Protein AF-A0A2C9KHQ1-F1 (afdb_monomer_lite)

Foldseek 3Di:
DDDDLADEEAEAEAEPPDDLDQAFQNVPRYAYNAAYEHQDCLCLQPRRDDPRDDSVRYDYDDDLADDQFFNGNDPVLLVLLLVLLVLLLVLLVVVLCCCVPPNVVLCQALLSVLLNQLSVLSNLVSVLSVLRSVVRVVRGGPCSNCVSVCCPDPSNLVSLLSNQLSLQLNVLSVVSNVVQVVCCVVPVVPPDHQDPVRSVVSSVVSNVVSNVLSCVVVPPPDPPDPPPPPSVCPSDPVCVVVVVVVVVVDDDDPNVVVCCSSPVRSVVSSCSSVVSPVVVVVVVVVVVVVD

InterPro domains:
  IPR000276 G protein-coupled receptor, rhodopsin-like [PF00001] (92-226)
  IPR000276 G protein-coupled receptor, rhodopsin-like [PR00237] (76-100)
  IPR000276 G protein-coupled receptor, rhodopsin-like [PR00237] (111-132)
  IPR000276 G protein-coupled receptor, rhodopsin-like [PR00237] (163-185)
  IPR000276 G protein-coupled receptor, rhodopsin-like [PR00237] (221-245)
  IPR000276 G protein-coupled receptor, rhodopsin-like [PR00237] (258-284)
  IPR000276 G protein-coupled receptor, rhodopsin-like [PS00237] (169-185)
  IPR017452 GPCR, rhodopsin-like, 7TM [PS50262] (91-291)

Structure (mmCIF, N/CA/C/O backbone):
data_AF-A0A2C9KHQ1-F1
#
_entry.id   AF-A0A2C9KHQ1-F1
#
loop_
_atom_site.group_PDB
_atom_site.id
_atom_site.type_symbol
_atom_site.label_atom_id
_atom_site.label_alt_id
_atom_site.label_comp_id
_atom_site.label_asym_id
_atom_site.label_entity_id
_atom_site.label_seq_id
_atom_site.pdbx_PDB_ins_code
_atom_site.Cartn_x
_atom_site.Cartn_y
_atom_site.Cartn_z
_atom_site.occupancy
_atom_site.B_iso_or_equiv
_atom_site.auth_seq_id
_atom_site.auth_comp_id
_atom_site.auth_asym_id
_atom_site.auth_atom_id
_atom_site.pdbx_PDB_model_num
ATOM 1 N N . MET A 1 1 ? 19.144 14.118 -51.761 1.00 38.09 1 MET A N 1
ATOM 2 C CA . MET A 1 1 ? 19.890 13.113 -50.976 1.00 38.09 1 MET A CA 1
ATOM 3 C C . MET A 1 1 ? 18.904 12.484 -50.016 1.00 38.09 1 MET A C 1
ATOM 5 O O . MET A 1 1 ? 18.349 13.204 -49.198 1.00 38.09 1 MET A O 1
ATOM 9 N N . GLY A 1 2 ? 18.577 11.207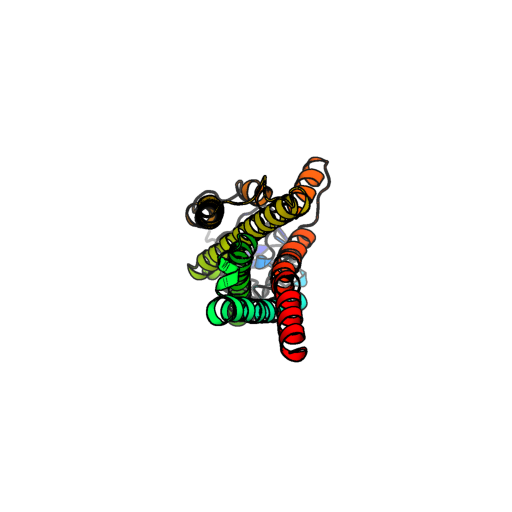 -50.219 1.00 48.19 2 GLY A N 1
ATOM 10 C CA . GLY A 1 2 ? 17.655 10.486 -49.341 1.00 48.19 2 GLY A CA 1
ATOM 11 C C . GLY A 1 2 ? 18.305 10.250 -47.982 1.00 48.19 2 GLY A C 1
ATOM 12 O O . GLY A 1 2 ? 19.502 9.977 -47.914 1.00 48.19 2 GLY A O 1
ATOM 13 N N . ILE A 1 3 ? 17.527 10.404 -46.917 1.00 49.09 3 ILE A N 1
ATOM 14 C CA . ILE A 1 3 ? 17.935 10.065 -45.554 1.00 49.09 3 ILE A CA 1
ATOM 15 C C . ILE A 1 3 ? 18.264 8.558 -45.547 1.00 49.09 3 ILE A C 1
ATOM 17 O O . ILE A 1 3 ? 17.409 7.777 -45.968 1.00 49.09 3 ILE A O 1
ATOM 21 N N . PRO A 1 4 ? 19.482 8.133 -45.164 1.00 61.75 4 PRO A N 1
ATOM 22 C CA . PRO A 1 4 ? 19.842 6.721 -45.175 1.00 61.75 4 PRO A CA 1
ATOM 23 C C . PRO A 1 4 ? 18.988 5.935 -44.173 1.00 61.75 4 PRO A C 1
ATOM 25 O O . PRO A 1 4 ? 18.674 6.417 -43.090 1.00 61.75 4 PRO A O 1
ATOM 28 N N . GLU A 1 5 ? 18.626 4.706 -44.537 1.00 71.75 5 GLU A N 1
ATOM 29 C CA . GLU A 1 5 ? 17.781 3.810 -43.730 1.00 71.75 5 GLU A CA 1
ATOM 30 C C . GLU A 1 5 ? 18.507 3.280 -42.471 1.00 71.75 5 GLU A C 1
ATOM 32 O O . GLU A 1 5 ? 17.879 2.749 -41.556 1.00 71.75 5 GLU A O 1
ATOM 37 N N . TYR A 1 6 ? 19.833 3.471 -42.404 1.00 81.94 6 TYR A N 1
ATOM 38 C CA . TYR A 1 6 ? 20.695 3.039 -41.308 1.00 81.94 6 TYR A CA 1
ATOM 39 C C . TYR A 1 6 ? 21.696 4.130 -40.911 1.00 81.94 6 TYR A C 1
ATOM 41 O O . TYR A 1 6 ? 22.370 4.711 -41.764 1.00 81.94 6 TYR A O 1
ATOM 49 N N . PHE A 1 7 ? 21.838 4.360 -39.607 1.00 87.56 7 PHE A N 1
ATOM 50 C CA . PHE A 1 7 ? 22.739 5.346 -39.016 1.00 87.56 7 PHE A CA 1
ATOM 51 C C . PHE A 1 7 ? 23.725 4.672 -38.072 1.00 87.56 7 PHE A C 1
ATOM 53 O O . PHE A 1 7 ? 23.347 3.864 -37.228 1.00 87.56 7 PHE A O 1
ATOM 60 N N . THR A 1 8 ? 25.003 5.023 -38.192 1.00 89.50 8 THR A N 1
ATOM 61 C CA . THR A 1 8 ? 26.042 4.567 -37.264 1.00 89.50 8 THR A CA 1
ATOM 62 C C . THR A 1 8 ? 26.558 5.754 -36.469 1.00 89.50 8 THR A C 1
ATOM 64 O O . THR A 1 8 ? 27.064 6.710 -37.051 1.00 89.50 8 THR A O 1
ATOM 67 N N . LEU A 1 9 ? 26.438 5.677 -35.148 1.00 90.38 9 LEU A N 1
ATOM 68 C CA . LEU A 1 9 ? 26.931 6.666 -34.198 1.00 90.38 9 LEU A CA 1
ATOM 69 C C . LEU A 1 9 ? 28.060 6.067 -33.357 1.00 90.38 9 LEU A C 1
ATOM 71 O O . LEU A 1 9 ? 28.107 4.861 -33.100 1.00 90.38 9 LEU A O 1
ATOM 75 N N . GLU A 1 10 ? 28.978 6.922 -32.917 1.00 92.00 10 GLU A N 1
ATOM 76 C CA . GLU A 1 10 ? 29.992 6.535 -31.937 1.00 92.00 10 GLU A CA 1
ATOM 77 C C . GLU A 1 10 ? 29.377 6.463 -30.539 1.00 92.00 10 GLU A C 1
ATOM 79 O O . GLU A 1 10 ? 29.390 5.399 -29.922 1.00 92.00 10 GLU A O 1
ATOM 84 N N . THR A 1 11 ? 28.728 7.547 -30.113 1.00 91.94 11 THR A N 1
ATOM 85 C CA . THR A 1 11 ? 28.050 7.659 -28.820 1.00 91.94 11 THR A CA 1
ATOM 86 C C . THR A 1 11 ? 26.693 8.339 -28.991 1.00 91.94 11 THR A C 1
ATOM 88 O O . THR A 1 11 ? 26.542 9.213 -29.847 1.00 91.94 11 THR A O 1
ATOM 91 N N . LEU A 1 12 ? 25.706 7.955 -28.179 1.00 91.69 12 LEU A N 1
ATOM 92 C CA . LEU A 1 12 ? 24.389 8.591 -28.123 1.00 91.69 12 LEU A CA 1
ATOM 93 C C . LEU A 1 12 ? 24.034 8.957 -26.676 1.00 91.69 12 LEU A C 1
ATOM 95 O O . LEU A 1 12 ? 24.030 8.102 -25.795 1.00 91.69 12 LEU A O 1
ATOM 99 N N . TYR A 1 13 ? 23.684 10.222 -26.449 1.00 91.94 13 TYR A N 1
ATOM 100 C CA . TYR A 1 13 ? 23.219 10.722 -25.157 1.00 91.94 13 TYR A CA 1
ATOM 101 C C . TYR A 1 13 ? 21.732 11.082 -25.254 1.00 91.94 13 TYR A C 1
ATOM 103 O O . TYR A 1 13 ? 21.346 11.942 -26.042 1.00 91.94 13 TYR A O 1
ATOM 111 N N . LEU A 1 14 ? 20.903 10.416 -24.454 1.00 89.25 14 LEU A N 1
ATOM 112 C CA . LEU A 1 14 ? 19.458 10.640 -24.297 1.00 89.25 14 LEU A CA 1
ATOM 113 C C . LEU A 1 14 ? 19.140 11.087 -22.865 1.00 89.25 14 LEU A C 1
ATOM 115 O O . LEU A 1 14 ? 18.112 10.735 -22.283 1.00 89.25 14 LEU A O 1
ATOM 119 N N . GLU A 1 15 ? 20.071 11.816 -22.261 1.00 87.38 15 GLU A N 1
ATOM 120 C CA . GLU A 1 15 ? 19.897 12.396 -20.939 1.00 87.38 15 GLU A CA 1
ATOM 121 C C . GLU A 1 15 ? 19.009 13.642 -21.037 1.00 87.38 15 GLU A C 1
ATOM 123 O O . GLU A 1 15 ? 19.118 14.416 -21.986 1.00 87.38 15 GLU A O 1
ATOM 128 N N . ASN A 1 16 ? 18.119 13.840 -20.062 1.00 80.94 16 ASN A N 1
ATOM 129 C CA . ASN A 1 16 ? 17.173 14.967 -20.014 1.00 80.94 16 ASN A CA 1
ATOM 130 C C . ASN A 1 16 ? 16.166 15.019 -21.180 1.00 80.94 16 ASN A C 1
ATOM 132 O O . ASN A 1 16 ? 15.607 16.075 -21.473 1.00 80.94 16 ASN A O 1
ATOM 136 N N . VAL A 1 17 ? 15.908 13.879 -21.826 1.00 80.81 17 VAL A N 1
ATOM 137 C CA . VAL A 1 17 ? 14.854 13.738 -22.836 1.00 80.81 17 VAL A CA 1
ATOM 138 C C . VAL A 1 17 ? 13.706 12.923 -22.251 1.00 80.81 17 VAL A C 1
ATOM 140 O O . VAL A 1 17 ? 13.863 11.744 -21.926 1.00 80.81 17 VAL A O 1
ATOM 143 N N . GLU A 1 18 ? 12.531 13.538 -22.136 1.00 69.06 18 GLU A N 1
ATOM 144 C CA . GLU A 1 18 ? 11.317 12.823 -21.750 1.00 69.06 18 GLU A CA 1
ATOM 145 C C . GLU A 1 18 ? 10.755 12.056 -22.946 1.00 69.06 18 GLU A C 1
ATOM 147 O O . GLU A 1 18 ? 10.241 12.629 -23.906 1.00 69.06 18 GLU A O 1
ATOM 152 N N . MET A 1 19 ? 10.848 10.729 -22.883 1.00 71.44 19 MET A N 1
ATOM 153 C CA . MET A 1 19 ? 10.253 9.844 -23.878 1.00 71.44 19 MET A CA 1
ATOM 154 C C . MET A 1 19 ? 9.029 9.146 -23.303 1.00 71.44 19 MET A C 1
ATOM 156 O O . MET A 1 19 ? 9.127 8.357 -22.363 1.00 71.44 19 MET A O 1
ATOM 160 N N . THR A 1 20 ? 7.874 9.434 -23.896 1.00 65.75 20 THR A N 1
ATOM 161 C CA . THR A 1 20 ? 6.566 8.942 -23.445 1.00 65.75 20 THR A CA 1
ATOM 162 C C . THR A 1 20 ? 6.135 7.651 -24.135 1.00 65.75 20 THR A C 1
ATOM 164 O O . THR A 1 20 ? 5.275 6.944 -23.619 1.00 65.75 20 THR A O 1
ATOM 167 N N . ASN A 1 21 ? 6.728 7.312 -25.285 1.00 70.06 21 ASN A N 1
ATOM 168 C CA . ASN A 1 21 ? 6.309 6.172 -26.099 1.00 70.06 21 ASN A CA 1
ATOM 169 C C . ASN A 1 21 ? 7.515 5.322 -26.520 1.00 70.06 21 ASN A C 1
ATOM 171 O O . ASN A 1 21 ? 8.075 5.494 -27.602 1.00 70.06 21 ASN A O 1
ATOM 175 N N . ILE A 1 22 ? 7.930 4.426 -25.625 1.00 79.31 22 ILE A N 1
ATOM 176 C CA . ILE A 1 22 ? 9.003 3.460 -25.869 1.00 79.31 22 ILE A CA 1
ATOM 177 C C . ILE A 1 22 ? 8.347 2.179 -26.388 1.00 79.31 22 ILE A C 1
ATOM 179 O O . ILE A 1 22 ? 7.496 1.601 -25.719 1.00 79.31 22 ILE A O 1
ATOM 183 N N . LYS A 1 23 ? 8.718 1.758 -27.597 1.00 79.38 23 LYS A N 1
ATOM 184 C CA . LYS A 1 23 ? 8.182 0.561 -28.261 1.00 79.38 23 LYS A CA 1
ATOM 185 C C . LYS A 1 23 ? 9.302 -0.427 -28.560 1.00 79.38 23 LYS A C 1
ATOM 187 O O . LYS A 1 23 ? 10.476 -0.065 -28.535 1.00 79.38 23 LYS A O 1
ATOM 192 N N . GLU A 1 24 ? 8.936 -1.659 -28.895 1.00 78.88 24 GLU A N 1
ATOM 193 C CA . GLU A 1 24 ? 9.886 -2.622 -29.453 1.00 78.88 24 GLU A CA 1
ATOM 194 C C . GLU A 1 24 ? 10.615 -2.033 -30.665 1.00 78.88 24 GLU A C 1
ATOM 196 O O . GLU A 1 24 ? 10.033 -1.288 -31.460 1.00 78.88 24 GLU A O 1
ATOM 201 N N . ASN A 1 25 ? 11.889 -2.394 -30.825 1.00 73.44 25 ASN A N 1
ATOM 202 C CA . ASN A 1 25 ? 12.738 -1.901 -31.908 1.00 73.44 25 ASN A CA 1
ATOM 203 C C . ASN A 1 25 ? 12.834 -0.367 -31.960 1.00 73.44 25 ASN A C 1
ATOM 205 O O . ASN A 1 25 ? 12.982 0.204 -33.041 1.00 73.44 25 ASN A O 1
ATOM 209 N N . PHE A 1 26 ? 12.777 0.303 -30.804 1.00 84.50 26 PHE A N 1
ATOM 210 C CA . PHE A 1 26 ? 12.893 1.760 -30.713 1.00 84.50 26 PHE A CA 1
ATOM 211 C C . PHE A 1 26 ? 14.128 2.294 -31.460 1.00 84.50 26 PHE A C 1
ATOM 213 O O . PHE A 1 26 ? 14.059 3.304 -32.152 1.00 84.50 26 PHE A O 1
ATOM 220 N N . PHE A 1 27 ? 15.241 1.559 -31.393 1.00 88.38 27 PHE A N 1
ATOM 221 C CA . PHE A 1 27 ? 16.501 1.895 -32.058 1.00 88.38 27 PHE A CA 1
ATOM 222 C C . PHE A 1 27 ? 16.662 1.264 -33.452 1.00 88.38 27 PHE A C 1
ATOM 224 O O . PHE A 1 27 ? 17.785 1.036 -33.902 1.00 88.38 27 PHE A O 1
ATOM 231 N N . ARG A 1 28 ? 15.581 0.907 -34.158 1.00 86.75 28 ARG A N 1
ATOM 232 C CA . ARG A 1 28 ? 15.685 0.280 -35.488 1.00 86.75 28 ARG A CA 1
ATOM 233 C C . ARG A 1 28 ? 16.517 1.143 -36.444 1.00 86.75 28 ARG A C 1
ATOM 235 O O . ARG A 1 28 ? 16.318 2.346 -36.541 1.00 86.75 28 ARG A O 1
ATOM 242 N N . GLY A 1 29 ? 17.442 0.504 -37.159 1.00 85.38 29 GLY A N 1
ATOM 243 C CA . GLY A 1 29 ? 18.327 1.183 -38.109 1.00 85.38 29 GLY A CA 1
ATOM 244 C C . GLY A 1 29 ? 19.518 1.900 -37.464 1.00 85.38 29 GLY A C 1
ATOM 245 O O . GLY A 1 29 ? 20.371 2.406 -38.183 1.00 85.38 29 GLY A O 1
ATOM 246 N N . LEU A 1 30 ? 19.627 1.919 -36.133 1.00 89.12 30 LEU A N 1
ATOM 247 C CA . LEU A 1 30 ? 20.726 2.572 -35.430 1.00 89.12 30 LEU A CA 1
ATOM 248 C C . LEU A 1 30 ? 21.804 1.570 -34.992 1.00 89.12 30 LEU A C 1
ATOM 250 O O . LEU A 1 30 ? 21.498 0.517 -34.436 1.00 89.12 30 LEU A O 1
ATOM 254 N N . THR A 1 31 ? 23.069 1.928 -35.179 1.00 89.44 31 THR A N 1
ATOM 255 C CA . THR A 1 31 ? 24.232 1.203 -34.652 1.00 89.44 31 THR A CA 1
ATOM 256 C C . THR A 1 31 ? 25.030 2.142 -33.757 1.00 89.44 31 THR A C 1
ATOM 258 O O . THR A 1 31 ? 25.396 3.230 -34.197 1.00 89.44 31 THR A O 1
ATOM 261 N N . ILE A 1 32 ? 25.324 1.729 -32.522 1.00 90.25 32 ILE A N 1
ATOM 262 C CA . ILE A 1 32 ? 26.096 2.525 -31.556 1.00 90.25 32 ILE A CA 1
ATOM 263 C C . ILE A 1 32 ? 27.385 1.774 -31.225 1.00 90.25 32 ILE A C 1
ATOM 265 O O . ILE A 1 32 ? 27.349 0.648 -30.729 1.00 90.25 32 ILE A O 1
ATOM 269 N N . LYS A 1 33 ? 28.537 2.379 -31.531 1.00 87.50 33 LYS A N 1
ATOM 270 C CA . LYS A 1 33 ? 29.838 1.705 -31.397 1.00 87.50 33 LYS A CA 1
ATOM 271 C C . LYS A 1 33 ? 30.385 1.707 -29.972 1.00 87.50 33 LYS A C 1
ATOM 273 O O . LYS A 1 33 ? 30.919 0.679 -29.556 1.00 87.50 33 LYS A O 1
ATOM 278 N N . SER A 1 34 ? 30.279 2.829 -29.266 1.00 90.38 34 SER A N 1
ATOM 279 C CA . SER A 1 34 ? 30.942 3.062 -27.981 1.00 90.38 34 SER A CA 1
ATOM 280 C C . SER A 1 34 ? 29.955 3.012 -26.821 1.00 90.38 34 SER A C 1
ATOM 282 O O . SER A 1 34 ? 29.977 2.057 -26.051 1.00 90.38 34 SER A O 1
ATOM 284 N N . GLU A 1 35 ? 29.056 3.993 -26.720 1.00 93.06 35 GLU A N 1
ATOM 285 C CA . GLU A 1 35 ? 28.256 4.191 -25.510 1.00 93.06 35 GLU A CA 1
ATOM 286 C C . GLU A 1 35 ? 26.867 4.779 -25.813 1.00 93.06 35 GLU A C 1
ATOM 288 O O . GLU A 1 35 ? 26.699 5.633 -26.686 1.00 93.06 35 GLU A O 1
ATOM 293 N N . LEU A 1 36 ? 25.858 4.324 -25.071 1.00 92.25 36 LEU A N 1
ATOM 294 C CA . LEU A 1 36 ? 24.513 4.887 -25.014 1.00 92.25 36 LEU A CA 1
ATOM 295 C C . LEU A 1 36 ? 24.231 5.301 -23.568 1.00 92.25 36 LEU A C 1
ATOM 297 O O . LEU A 1 36 ? 24.237 4.450 -22.684 1.00 92.25 36 LEU A O 1
ATOM 301 N N . ARG A 1 37 ? 23.956 6.581 -23.316 1.00 93.19 37 ARG A N 1
ATOM 302 C CA . ARG A 1 37 ? 23.503 7.058 -22.000 1.00 93.19 37 ARG A CA 1
ATOM 303 C C . ARG A 1 37 ? 22.057 7.496 -22.042 1.00 93.19 37 ARG A C 1
ATOM 305 O O . ARG A 1 37 ? 21.656 8.198 -22.967 1.00 93.19 37 ARG A O 1
ATOM 312 N N . ALA A 1 38 ? 21.283 7.116 -21.036 1.00 91.31 38 ALA A N 1
ATOM 313 C CA . ALA A 1 38 ? 19.870 7.448 -20.945 1.00 91.31 38 ALA A CA 1
ATOM 314 C C . ALA A 1 38 ? 19.457 7.768 -19.506 1.00 91.31 38 ALA A C 1
ATOM 316 O O . ALA A 1 38 ? 19.841 7.075 -18.568 1.00 91.31 38 ALA A O 1
ATOM 317 N N . SER A 1 39 ? 18.585 8.766 -19.329 1.00 87.81 39 SER A N 1
ATOM 318 C CA . SER A 1 39 ? 17.980 9.044 -18.014 1.00 87.81 39 SER A CA 1
ATOM 319 C C . SER A 1 39 ? 16.916 8.014 -17.615 1.00 87.81 39 SER A C 1
ATOM 321 O O . SER A 1 39 ? 16.613 7.867 -16.435 1.00 87.81 39 SER A O 1
ATOM 323 N N . ASN A 1 40 ? 16.331 7.309 -18.587 1.00 86.75 40 ASN A N 1
ATOM 324 C CA . ASN A 1 40 ? 15.281 6.319 -18.366 1.00 86.75 40 ASN A CA 1
ATOM 325 C C . ASN A 1 40 ? 15.827 4.901 -18.580 1.00 86.75 40 ASN A C 1
ATOM 327 O O . ASN A 1 40 ? 16.143 4.521 -19.708 1.00 86.75 40 ASN A O 1
ATOM 331 N N . TYR A 1 41 ? 15.871 4.107 -17.506 1.00 88.75 41 TYR A N 1
ATOM 332 C CA . TYR A 1 41 ? 16.386 2.730 -17.505 1.00 88.75 41 TYR A CA 1
ATOM 333 C C . TYR A 1 41 ? 15.750 1.817 -18.555 1.00 88.75 41 TYR A C 1
ATOM 335 O O . TYR A 1 41 ? 16.400 0.901 -19.054 1.00 88.75 41 TYR A O 1
ATOM 343 N N . LYS A 1 42 ? 14.491 2.082 -18.925 1.00 89.31 42 LYS A N 1
ATOM 344 C CA . LYS A 1 42 ? 13.740 1.278 -19.895 1.00 89.31 42 LYS A CA 1
ATOM 345 C C . LYS A 1 42 ? 14.408 1.231 -21.268 1.00 89.31 42 LYS A C 1
ATOM 347 O O . LYS A 1 42 ? 14.280 0.237 -21.973 1.00 89.31 42 LYS A O 1
ATOM 352 N N . LEU A 1 43 ? 15.146 2.281 -21.636 1.00 90.62 43 LEU A N 1
ATOM 353 C CA . LEU A 1 43 ? 15.865 2.360 -22.911 1.00 90.62 43 LEU A CA 1
ATOM 354 C C . LEU A 1 43 ? 17.061 1.404 -22.976 1.00 90.62 43 LEU A C 1
ATOM 356 O O . LEU A 1 43 ? 17.460 1.021 -24.070 1.00 90.62 43 LEU A O 1
ATOM 360 N N . CYS A 1 44 ? 17.587 0.982 -21.823 1.00 92.00 44 CYS A N 1
ATOM 361 C CA . CYS A 1 44 ? 18.650 -0.016 -21.725 1.00 92.00 44 CYS A CA 1
ATOM 362 C C . CYS A 1 44 ? 18.125 -1.442 -21.513 1.00 92.00 44 CYS A C 1
ATOM 364 O O . CYS A 1 44 ? 18.906 -2.356 -21.247 1.00 92.00 44 CYS A O 1
ATOM 366 N N . CYS A 1 45 ? 16.813 -1.668 -21.631 1.00 92.50 45 CYS A N 1
ATOM 367 C CA . CYS A 1 45 ? 16.258 -3.008 -21.517 1.00 92.50 45 CYS A CA 1
ATOM 368 C C . CYS A 1 45 ? 16.525 -3.837 -22.784 1.00 92.50 45 CYS A C 1
ATOM 370 O O . CYS A 1 45 ? 16.294 -3.339 -23.890 1.00 92.50 45 CYS A O 1
ATOM 372 N N . PRO A 1 46 ? 16.918 -5.121 -22.657 1.00 91.25 46 PRO A N 1
ATOM 373 C CA . PRO A 1 46 ? 17.183 -5.993 -23.806 1.00 91.25 46 PRO A CA 1
ATOM 374 C C . PRO A 1 46 ? 16.021 -6.095 -24.803 1.00 91.25 46 PRO A C 1
ATOM 376 O O . PRO A 1 46 ? 16.250 -6.282 -25.988 1.00 91.25 46 PRO A O 1
ATOM 379 N N . GLN A 1 47 ? 14.780 -5.960 -24.328 1.00 90.38 47 GLN A N 1
ATOM 380 C CA . GLN A 1 47 ? 13.568 -5.995 -25.150 1.00 90.38 47 GLN A CA 1
ATOM 381 C C . GLN A 1 47 ? 13.369 -4.730 -26.012 1.00 90.38 47 GLN A C 1
ATOM 383 O O . GLN A 1 47 ? 12.619 -4.761 -26.984 1.00 90.38 47 GLN A O 1
ATOM 388 N N . ILE A 1 48 ? 14.004 -3.609 -25.649 1.00 90.06 48 ILE A N 1
ATOM 389 C CA . ILE A 1 48 ? 13.919 -2.325 -26.368 1.00 90.06 48 ILE A CA 1
ATOM 390 C C . ILE A 1 48 ? 15.122 -2.127 -27.294 1.00 90.06 48 ILE A C 1
ATOM 392 O O . ILE A 1 48 ? 14.990 -1.562 -28.385 1.00 90.06 48 ILE A O 1
ATOM 396 N N . LEU A 1 49 ? 16.293 -2.587 -26.852 1.00 90.06 49 LEU A N 1
ATOM 397 C CA . LEU A 1 49 ? 17.525 -2.539 -27.625 1.00 90.06 49 LEU A CA 1
ATOM 398 C C . LEU A 1 49 ? 17.420 -3.403 -28.888 1.00 90.06 49 LEU A C 1
ATOM 400 O O . LEU A 1 49 ? 16.715 -4.408 -28.936 1.00 90.06 49 LEU A O 1
ATOM 404 N N . ASN A 1 50 ? 18.143 -2.993 -29.927 1.00 87.56 50 ASN A N 1
ATOM 405 C CA . ASN A 1 50 ? 18.305 -3.797 -31.132 1.00 87.56 50 ASN A CA 1
ATOM 406 C C . ASN A 1 50 ? 19.589 -4.657 -31.024 1.00 87.56 50 ASN A C 1
ATOM 408 O O . ASN A 1 50 ? 20.445 -4.373 -30.185 1.00 87.56 50 ASN A O 1
ATOM 412 N N . PRO A 1 51 ? 19.791 -5.661 -31.897 1.00 86.56 51 PRO A N 1
ATOM 413 C CA . PRO A 1 51 ? 20.994 -6.504 -31.863 1.00 86.56 51 PRO A CA 1
ATOM 414 C C . PRO A 1 51 ? 22.319 -5.760 -32.102 1.00 86.56 51 PRO A C 1
ATOM 416 O O . PRO A 1 51 ? 23.384 -6.287 -31.796 1.00 86.56 51 PRO A O 1
ATOM 419 N N . ASN A 1 52 ? 22.266 -4.547 -32.659 1.00 86.31 52 ASN A N 1
ATOM 420 C CA . ASN A 1 52 ? 23.441 -3.737 -32.982 1.00 86.31 52 ASN A CA 1
ATOM 421 C C . ASN A 1 52 ? 23.916 -2.878 -31.796 1.00 86.31 52 ASN A C 1
ATOM 423 O O . ASN A 1 52 ? 24.928 -2.186 -31.920 1.00 86.31 52 ASN A O 1
ATOM 427 N N . ILE A 1 53 ? 23.195 -2.891 -30.669 1.00 88.56 53 ILE A N 1
ATOM 428 C CA . ILE A 1 53 ? 23.524 -2.145 -29.454 1.00 88.56 53 ILE A CA 1
ATOM 429 C C . ILE A 1 53 ? 23.625 -3.143 -28.303 1.00 88.56 53 ILE A C 1
ATOM 431 O O . ILE A 1 53 ? 22.636 -3.734 -27.876 1.00 88.56 53 ILE A O 1
ATOM 435 N N . SER A 1 54 ? 24.840 -3.323 -27.795 1.00 88.12 54 SER A N 1
ATOM 436 C CA . SER A 1 54 ? 25.090 -4.244 -26.690 1.00 88.12 54 SER A CA 1
ATOM 437 C C . SER A 1 54 ? 24.663 -3.639 -25.350 1.00 88.12 54 SER A C 1
ATOM 439 O O . SER A 1 54 ? 24.839 -2.441 -25.122 1.00 88.12 54 SER A O 1
ATOM 441 N N . VAL A 1 55 ? 24.113 -4.462 -24.453 1.00 89.12 55 VAL A N 1
ATOM 442 C CA . VAL A 1 55 ? 23.569 -4.016 -23.153 1.00 89.12 55 VAL A CA 1
ATOM 443 C C . VAL A 1 55 ? 24.658 -3.408 -22.261 1.00 89.12 55 VAL A C 1
ATOM 445 O O . VAL A 1 55 ? 24.402 -2.427 -21.575 1.00 89.12 55 VAL A O 1
ATOM 448 N N . ASP A 1 56 ? 25.886 -3.928 -22.318 1.00 90.38 56 ASP A N 1
ATOM 449 C CA . ASP A 1 56 ? 27.067 -3.413 -21.601 1.00 90.38 56 ASP A CA 1
ATOM 450 C C . ASP A 1 56 ? 27.480 -2.000 -22.029 1.00 90.38 56 ASP A C 1
ATOM 452 O O . ASP A 1 56 ? 28.154 -1.302 -21.279 1.00 90.38 56 ASP A O 1
ATOM 456 N N . LYS A 1 57 ? 27.053 -1.557 -23.216 1.00 90.50 57 LYS A N 1
ATOM 457 C CA . LYS A 1 57 ? 27.308 -0.201 -23.713 1.00 90.50 57 LYS A CA 1
ATOM 458 C C . LYS A 1 57 ? 26.207 0.783 -23.321 1.00 90.50 57 LYS A C 1
ATOM 460 O O . LYS A 1 57 ? 26.355 1.974 -23.588 1.00 90.50 57 LYS A O 1
ATOM 465 N N . CYS A 1 58 ? 25.110 0.309 -22.724 1.00 92.75 58 CYS A N 1
ATOM 466 C CA . CYS A 1 58 ? 23.967 1.129 -22.343 1.00 92.75 58 CYS A CA 1
ATOM 467 C C . CYS A 1 58 ? 23.970 1.427 -20.843 1.00 92.75 58 CYS A C 1
ATOM 469 O O . CYS A 1 58 ? 23.820 0.532 -20.013 1.00 92.75 58 CYS A O 1
ATOM 471 N N . HIS A 1 59 ? 24.085 2.706 -20.503 1.00 93.81 59 HIS A N 1
ATOM 472 C CA . HIS A 1 59 ? 24.160 3.187 -19.134 1.00 93.81 59 HIS A CA 1
ATOM 473 C C . HIS A 1 59 ? 22.925 4.020 -18.802 1.00 93.81 59 HIS A C 1
ATOM 475 O O . HIS A 1 59 ? 22.662 5.058 -19.413 1.00 93.81 59 HIS A O 1
ATOM 481 N N . ALA A 1 60 ? 22.176 3.567 -17.803 1.00 91.94 60 ALA A N 1
ATOM 482 C CA . ALA A 1 60 ? 21.038 4.281 -17.251 1.00 91.94 60 ALA A CA 1
ATOM 483 C C . ALA A 1 60 ? 20.908 3.973 -15.752 1.00 91.94 60 ALA A C 1
ATOM 485 O O . ALA A 1 60 ? 21.283 2.876 -15.325 1.00 91.94 60 ALA A O 1
ATOM 486 N N . PRO A 1 61 ? 20.387 4.911 -14.940 1.00 86.75 61 PRO A N 1
ATOM 487 C CA . PRO A 1 61 ? 20.158 4.661 -13.522 1.00 86.75 61 PRO A CA 1
ATOM 488 C C . PRO A 1 61 ? 19.127 3.544 -13.354 1.00 86.75 61 PRO A C 1
ATOM 490 O O . PRO A 1 61 ? 18.116 3.537 -14.049 1.00 86.75 61 PRO A O 1
ATOM 493 N N . VAL A 1 62 ? 19.359 2.610 -12.433 1.00 84.81 62 VAL A N 1
ATOM 494 C CA . VAL A 1 62 ? 18.394 1.541 -12.138 1.00 84.81 62 VAL A CA 1
ATOM 495 C C . VAL A 1 62 ? 17.152 2.098 -11.441 1.00 84.81 62 VAL A C 1
ATOM 497 O O . VAL A 1 62 ? 17.231 3.059 -10.675 1.00 84.81 62 VAL A O 1
ATOM 500 N N . ASP A 1 63 ? 15.994 1.495 -11.703 1.00 82.25 63 ASP A N 1
ATOM 501 C CA . ASP A 1 63 ? 14.764 1.844 -10.995 1.00 82.25 63 ASP A CA 1
ATOM 502 C C . ASP A 1 63 ? 14.661 1.101 -9.663 1.00 82.25 63 ASP A C 1
ATOM 504 O O . ASP A 1 63 ? 15.027 -0.067 -9.536 1.00 82.25 63 ASP A O 1
ATOM 508 N N . VAL A 1 64 ? 14.146 1.804 -8.658 1.00 78.50 64 VAL A N 1
ATOM 509 C CA . VAL A 1 64 ? 14.096 1.316 -7.278 1.00 78.50 64 VAL A CA 1
ATOM 510 C C . VAL A 1 64 ? 12.986 0.291 -7.041 1.00 78.50 64 VAL A C 1
ATOM 512 O O . VAL A 1 64 ? 13.061 -0.473 -6.077 1.00 78.50 64 VAL A O 1
ATOM 515 N N . ILE A 1 65 ? 11.939 0.253 -7.871 1.00 78.50 65 ILE A N 1
ATOM 516 C CA . ILE A 1 65 ? 10.776 -0.629 -7.678 1.00 78.50 65 ILE A CA 1
ATOM 517 C C . ILE A 1 65 ? 10.672 -1.653 -8.806 1.00 78.50 65 ILE A C 1
ATOM 519 O O . ILE A 1 65 ? 10.456 -2.829 -8.525 1.00 78.50 65 ILE A O 1
ATOM 523 N N . SER A 1 66 ? 10.844 -1.236 -10.056 1.00 86.19 66 SER A N 1
ATOM 524 C CA . SER A 1 66 ? 10.629 -2.039 -11.258 1.00 86.19 66 SER A CA 1
ATOM 525 C C . SER A 1 66 ? 11.930 -2.499 -11.918 1.00 86.19 66 SER A C 1
ATOM 527 O O . SER A 1 66 ? 13.001 -1.950 -11.701 1.00 86.19 66 SER A O 1
ATOM 529 N N . SER A 1 67 ? 11.834 -3.516 -12.775 1.00 91.19 67 SER A N 1
ATOM 530 C CA . SER A 1 67 ? 12.924 -3.935 -13.667 1.00 91.19 67 SER A CA 1
ATOM 531 C C . SER A 1 67 ? 12.411 -4.110 -15.095 1.00 91.19 67 SER A C 1
ATOM 533 O O . SER A 1 67 ? 11.210 -4.062 -15.328 1.00 91.19 67 SER A O 1
ATOM 535 N N . CYS A 1 68 ? 13.287 -4.396 -16.062 1.00 92.31 68 CYS A N 1
ATOM 536 C CA . CYS A 1 68 ? 12.864 -4.674 -17.443 1.00 92.31 68 CYS A CA 1
ATOM 537 C C . CYS A 1 68 ? 11.839 -5.816 -17.556 1.00 92.31 68 CYS A C 1
ATOM 539 O O . CYS A 1 68 ? 11.013 -5.839 -18.466 1.00 92.31 68 CYS A O 1
ATOM 541 N N . LYS A 1 69 ? 11.913 -6.783 -16.636 1.00 94.62 69 LYS A N 1
ATOM 542 C CA . LYS A 1 69 ? 11.140 -8.027 -16.673 1.00 94.62 69 LYS A CA 1
ATOM 543 C C . LYS A 1 69 ? 9.949 -8.035 -15.722 1.00 94.62 69 LYS A C 1
ATOM 545 O O . LYS A 1 69 ? 9.047 -8.835 -15.909 1.00 94.62 69 LYS A O 1
ATOM 550 N N . HIS A 1 70 ? 9.946 -7.201 -14.690 1.00 93.94 70 HIS A N 1
ATOM 551 C CA . HIS A 1 70 ? 8.966 -7.292 -13.609 1.00 93.94 70 HIS A CA 1
ATOM 552 C C . HIS A 1 70 ? 8.504 -5.912 -13.161 1.00 93.94 70 HIS A C 1
ATOM 554 O O . HIS A 1 70 ? 9.324 -4.995 -13.047 1.00 93.94 70 HIS A O 1
ATOM 560 N N . LEU A 1 71 ? 7.213 -5.807 -12.834 1.00 89.31 71 LEU A N 1
ATOM 561 C CA . LEU A 1 71 ? 6.631 -4.622 -12.204 1.00 89.31 71 LEU A CA 1
ATOM 562 C C . LEU A 1 71 ? 7.327 -4.352 -10.867 1.00 89.31 71 LEU A C 1
ATOM 564 O O . LEU A 1 71 ? 7.662 -3.206 -10.571 1.00 89.31 71 LEU A O 1
ATOM 568 N N . VAL A 1 72 ? 7.585 -5.415 -10.103 1.00 90.38 72 VAL A N 1
ATOM 569 C CA . VAL A 1 72 ? 8.376 -5.404 -8.874 1.00 90.38 72 VAL A CA 1
ATOM 570 C C . VAL A 1 72 ? 9.670 -6.173 -9.138 1.00 90.38 72 VAL A C 1
ATOM 572 O O . VAL A 1 72 ? 9.712 -7.400 -9.132 1.00 90.38 72 VAL A O 1
ATOM 575 N N . GLY A 1 73 ? 10.742 -5.438 -9.429 1.00 87.62 73 GLY A N 1
ATOM 576 C CA . GLY A 1 73 ? 12.011 -5.990 -9.905 1.00 87.62 73 GLY A CA 1
ATOM 577 C C . GLY A 1 73 ? 12.694 -6.915 -8.902 1.00 87.62 73 GLY A C 1
ATOM 578 O O . GLY A 1 73 ? 13.191 -7.985 -9.258 1.00 87.62 73 GLY A O 1
ATOM 579 N N . ASP A 1 74 ? 12.681 -6.521 -7.634 1.00 89.50 74 ASP A N 1
ATOM 580 C CA . ASP A 1 74 ? 13.378 -7.240 -6.577 1.00 89.50 74 ASP A CA 1
ATOM 581 C C . ASP A 1 74 ? 12.591 -8.478 -6.109 1.00 89.50 74 ASP A C 1
ATOM 583 O O . ASP A 1 74 ? 11.370 -8.451 -5.931 1.00 89.50 74 ASP A O 1
ATOM 587 N N . ILE A 1 75 ? 13.291 -9.598 -5.924 1.00 92.38 75 ILE A N 1
ATOM 588 C CA . ILE A 1 75 ? 12.672 -10.857 -5.494 1.00 92.38 75 ILE A CA 1
ATOM 589 C C . ILE A 1 75 ? 12.164 -10.804 -4.049 1.00 92.38 75 ILE A C 1
ATOM 591 O O . ILE A 1 75 ? 11.094 -11.343 -3.767 1.00 92.38 75 ILE A O 1
ATOM 595 N N . LEU A 1 76 ? 12.874 -10.124 -3.146 1.00 91.38 76 LEU A N 1
ATOM 596 C CA . LEU A 1 76 ? 12.459 -9.981 -1.753 1.00 91.38 76 LEU A CA 1
ATOM 597 C C . LEU A 1 76 ? 11.173 -9.162 -1.676 1.00 91.38 76 LEU A C 1
ATOM 599 O O . LEU A 1 76 ? 10.218 -9.602 -1.041 1.00 91.38 76 LEU A O 1
ATOM 603 N N . LYS A 1 77 ? 11.093 -8.042 -2.410 1.00 86.12 77 LYS A N 1
ATOM 604 C CA . LYS A 1 77 ? 9.870 -7.219 -2.498 1.00 86.12 77 LYS A CA 1
ATOM 605 C C . LYS A 1 77 ? 8.672 -8.047 -2.973 1.00 86.12 77 LYS A C 1
ATOM 607 O O . LYS A 1 77 ? 7.600 -7.960 -2.380 1.00 86.12 77 LYS A O 1
ATOM 612 N N . ARG A 1 78 ? 8.857 -8.906 -3.983 1.00 92.62 78 ARG A N 1
ATOM 613 C CA . ARG A 1 78 ? 7.806 -9.808 -4.495 1.00 92.62 78 ARG A CA 1
ATOM 614 C C . ARG A 1 78 ? 7.334 -10.833 -3.467 1.00 92.62 78 ARG A C 1
ATOM 616 O O . ARG A 1 78 ? 6.131 -11.020 -3.297 1.00 92.62 78 ARG A O 1
ATOM 623 N N . ILE A 1 79 ? 8.258 -11.487 -2.765 1.00 93.38 79 ILE A N 1
ATOM 624 C CA . ILE A 1 79 ? 7.904 -12.438 -1.700 1.00 93.38 79 ILE A CA 1
ATOM 625 C C . ILE A 1 79 ? 7.139 -11.711 -0.585 1.00 93.38 79 ILE A C 1
ATOM 627 O O . ILE A 1 79 ? 6.126 -12.211 -0.090 1.00 93.38 79 ILE A O 1
ATOM 631 N N . THR A 1 80 ? 7.577 -10.507 -0.216 1.00 90.44 80 THR A N 1
ATOM 632 C CA . THR A 1 80 ? 6.928 -9.698 0.818 1.00 90.44 80 THR A CA 1
ATOM 633 C C . THR A 1 80 ? 5.505 -9.299 0.447 1.00 90.44 80 THR A C 1
ATOM 635 O O . THR A 1 80 ? 4.608 -9.525 1.253 1.00 90.44 80 THR A O 1
ATOM 638 N N . ILE A 1 81 ? 5.251 -8.755 -0.747 1.00 91.44 81 ILE A N 1
ATOM 639 C CA . ILE A 1 81 ? 3.888 -8.324 -1.113 1.00 91.44 81 ILE A CA 1
ATOM 640 C C . ILE A 1 81 ? 2.891 -9.493 -1.112 1.00 91.44 81 ILE A C 1
ATOM 642 O O . ILE A 1 81 ? 1.766 -9.327 -0.643 1.00 91.44 81 ILE A O 1
ATOM 646 N N . TRP A 1 82 ? 3.310 -10.689 -1.545 1.00 95.19 82 TRP A N 1
ATOM 647 C CA . TRP A 1 82 ? 2.480 -11.897 -1.495 1.00 95.19 82 TRP A CA 1
ATOM 648 C C . TRP A 1 82 ? 2.173 -12.308 -0.055 1.00 95.19 82 TRP A C 1
ATOM 650 O O . TRP A 1 82 ? 1.014 -12.485 0.320 1.00 95.19 82 TRP A O 1
ATOM 660 N N . THR A 1 83 ? 3.217 -12.455 0.760 1.00 95.06 83 THR A N 1
ATOM 661 C CA . THR A 1 83 ? 3.088 -12.938 2.142 1.00 95.06 83 THR A CA 1
ATOM 662 C C . THR A 1 83 ? 2.322 -11.956 3.022 1.00 95.06 83 THR A C 1
ATOM 664 O O . THR A 1 83 ? 1.351 -12.342 3.673 1.00 95.06 83 THR A O 1
ATOM 667 N N . VAL A 1 84 ? 2.697 -10.677 3.002 1.00 93.50 84 VAL A N 1
ATOM 668 C CA . VAL A 1 84 ? 2.033 -9.630 3.783 1.00 93.50 84 VAL A CA 1
ATOM 669 C C . VAL A 1 84 ? 0.607 -9.406 3.293 1.00 93.50 84 VAL A C 1
ATOM 671 O O . VAL A 1 84 ? -0.288 -9.252 4.124 1.00 93.50 84 VAL A O 1
ATOM 674 N N . GLY A 1 85 ? 0.359 -9.465 1.981 1.00 95.81 85 GLY A N 1
ATOM 675 C CA . GLY A 1 85 ? -0.988 -9.375 1.417 1.00 95.81 85 GLY A CA 1
ATOM 676 C C . GLY A 1 85 ? -1.912 -10.462 1.969 1.00 95.81 85 GLY A C 1
ATOM 677 O O . GLY A 1 85 ? -2.974 -10.156 2.512 1.00 95.81 85 GLY A O 1
ATOM 678 N N . LEU A 1 86 ? -1.474 -11.726 1.928 1.00 96.94 86 LEU A N 1
ATOM 679 C CA . LEU A 1 86 ? -2.239 -12.860 2.460 1.00 96.94 86 LEU A CA 1
ATOM 680 C C . LEU A 1 86 ? -2.490 -12.741 3.968 1.00 96.94 86 LEU A C 1
ATOM 682 O O . LEU A 1 86 ? -3.631 -12.881 4.412 1.00 96.94 86 LEU A O 1
ATOM 686 N N . ILE A 1 87 ? -1.447 -12.453 4.753 1.00 95.69 87 ILE A N 1
ATOM 687 C CA . ILE A 1 87 ? -1.561 -12.303 6.213 1.00 95.69 87 ILE A CA 1
ATOM 688 C C . ILE A 1 87 ? -2.544 -11.182 6.558 1.00 95.69 87 ILE A C 1
ATOM 690 O O . ILE A 1 87 ? -3.402 -11.359 7.422 1.00 95.69 87 ILE A O 1
ATOM 694 N N . THR A 1 88 ? -2.455 -10.050 5.861 1.00 95.62 88 THR A N 1
ATOM 695 C CA . THR A 1 88 ? -3.303 -8.881 6.108 1.00 95.62 88 THR A CA 1
ATOM 696 C C . THR A 1 88 ? -4.771 -9.169 5.796 1.00 95.62 88 THR A C 1
ATOM 698 O O . THR A 1 88 ? -5.632 -8.859 6.621 1.00 95.62 88 THR A O 1
ATOM 701 N N . VAL A 1 89 ? -5.067 -9.799 4.651 1.00 97.75 89 VAL A N 1
ATOM 702 C CA . VAL A 1 89 ? -6.440 -10.174 4.263 1.00 97.75 89 VAL A CA 1
ATOM 703 C C . VAL A 1 89 ? -7.033 -11.172 5.253 1.00 97.75 89 VAL A C 1
ATOM 705 O O . VAL A 1 89 ? -8.134 -10.960 5.762 1.00 97.75 89 VAL A O 1
ATOM 708 N N . VAL A 1 90 ? -6.304 -12.247 5.566 1.00 96.75 90 VAL A N 1
ATOM 709 C CA . VAL A 1 90 ? -6.794 -13.298 6.468 1.00 96.75 90 VAL A CA 1
ATOM 710 C C . VAL A 1 90 ? -6.964 -12.758 7.886 1.00 96.75 90 VAL A C 1
ATOM 712 O O . VAL A 1 90 ? -8.028 -12.919 8.484 1.00 96.75 90 VAL A O 1
ATOM 715 N N . GLY A 1 91 ? -5.947 -12.078 8.418 1.00 95.06 91 GLY A N 1
ATOM 716 C CA . GLY A 1 91 ? -5.951 -11.548 9.778 1.00 95.06 91 GLY A CA 1
ATOM 717 C C . GLY A 1 91 ? -7.088 -10.558 10.007 1.00 95.06 91 GLY A C 1
ATOM 718 O O . GLY A 1 91 ? -7.879 -10.729 10.936 1.00 95.06 91 GLY A O 1
ATOM 719 N N . ASN A 1 92 ? -7.229 -9.559 9.133 1.00 96.62 92 ASN A N 1
ATOM 720 C CA . ASN A 1 92 ? -8.299 -8.571 9.262 1.00 96.62 92 ASN A CA 1
ATOM 721 C C . ASN A 1 92 ? -9.679 -9.153 8.922 1.00 96.62 92 ASN A C 1
ATOM 723 O O . ASN A 1 92 ? -10.662 -8.806 9.578 1.00 96.62 92 ASN A O 1
ATOM 727 N N . GLY A 1 93 ? -9.762 -10.113 7.994 1.00 96.38 93 GLY A N 1
ATOM 728 C CA . GLY A 1 93 ? -10.990 -10.861 7.720 1.00 96.38 93 GLY A CA 1
ATOM 729 C C . GLY A 1 93 ? -11.514 -11.596 8.958 1.00 96.38 93 GLY A C 1
ATOM 730 O O . GLY A 1 93 ? -12.686 -11.454 9.312 1.00 96.38 93 GLY A O 1
ATOM 731 N N . ILE A 1 94 ? -10.639 -12.300 9.686 1.00 94.00 94 ILE A N 1
ATOM 732 C CA . ILE A 1 94 ? -10.987 -12.968 10.952 1.00 94.00 94 ILE A CA 1
ATOM 733 C C . ILE A 1 94 ? -11.482 -11.953 11.990 1.00 94.00 94 ILE A C 1
ATOM 735 O O . ILE A 1 94 ? -12.494 -12.196 12.651 1.00 94.00 94 ILE A O 1
ATOM 739 N N . VAL A 1 95 ? -10.811 -10.802 12.126 1.00 93.88 95 VAL A N 1
ATOM 740 C CA . VAL A 1 95 ? -11.226 -9.733 13.053 1.00 93.88 95 VAL A CA 1
ATOM 741 C C . VAL A 1 95 ? -12.646 -9.255 12.745 1.00 93.88 95 VAL A C 1
ATOM 743 O O . VAL A 1 95 ? -13.460 -9.126 13.665 1.00 93.88 95 VAL A O 1
ATOM 746 N N . LEU A 1 96 ? -12.954 -9.010 11.470 1.00 94.50 96 LEU A N 1
ATOM 747 C CA . LEU A 1 96 ? -14.270 -8.548 11.031 1.00 94.50 96 LEU A CA 1
ATOM 748 C C . LEU A 1 96 ? -15.348 -9.602 11.292 1.00 94.50 96 LEU A C 1
ATOM 750 O O . LEU A 1 96 ? -16.363 -9.287 11.918 1.00 94.50 96 LEU A O 1
ATOM 754 N N . VAL A 1 97 ? -15.103 -10.857 10.903 1.00 93.31 97 VAL A N 1
ATOM 755 C CA . VAL A 1 97 ? -16.027 -11.977 11.145 1.00 93.31 97 VAL A CA 1
ATOM 756 C C . VAL A 1 97 ? -16.299 -12.140 12.640 1.00 93.31 97 VAL A C 1
ATOM 758 O O . VAL A 1 97 ? -17.456 -12.201 13.056 1.00 93.31 97 VAL A O 1
ATOM 761 N N . TYR A 1 98 ? -15.256 -12.130 13.472 1.00 90.81 98 TYR A N 1
ATOM 762 C CA . TYR A 1 98 ? -15.396 -12.258 14.919 1.00 90.81 98 TYR A CA 1
ATOM 763 C C . TYR A 1 98 ? -16.204 -11.106 15.534 1.00 90.81 98 TYR A C 1
ATOM 765 O O . TYR A 1 98 ? -17.108 -11.333 16.343 1.00 90.81 98 TYR A O 1
ATOM 773 N N . ARG A 1 99 ? -15.916 -9.853 15.159 1.00 90.00 99 ARG A N 1
ATOM 774 C CA . ARG A 1 99 ? -16.600 -8.685 15.737 1.00 90.00 99 ARG A CA 1
ATOM 775 C C . ARG A 1 99 ? -18.059 -8.600 15.291 1.00 90.00 99 ARG A C 1
ATOM 777 O O . ARG A 1 99 ? -18.923 -8.381 16.139 1.00 90.00 99 ARG A O 1
ATOM 784 N N . ILE A 1 100 ? -18.339 -8.816 14.005 1.00 89.19 100 ILE A N 1
ATOM 785 C CA . ILE A 1 100 ? -19.690 -8.734 13.420 1.00 89.19 100 ILE A CA 1
ATOM 786 C C . ILE A 1 100 ? -20.554 -9.937 13.825 1.00 89.19 100 ILE A C 1
ATOM 788 O O . ILE A 1 100 ? -21.737 -9.773 14.144 1.00 89.19 100 ILE A O 1
ATOM 792 N N . GLY A 1 101 ? -19.974 -11.137 13.826 1.00 88.12 101 GLY A N 1
ATOM 793 C CA . GLY A 1 101 ? -20.677 -12.380 14.133 1.00 88.12 101 GLY A CA 1
ATOM 794 C C . GLY A 1 101 ? -20.836 -12.629 15.630 1.00 88.12 101 GLY A C 1
ATOM 795 O O . GLY A 1 101 ? -21.937 -12.915 16.087 1.00 88.12 101 GLY A O 1
ATOM 796 N N . TRP A 1 102 ? -19.757 -12.482 16.404 1.00 83.75 102 TRP A N 1
ATOM 797 C CA . TRP A 1 102 ? -19.680 -13.023 17.768 1.00 83.75 102 TRP A CA 1
ATOM 798 C C . TRP A 1 102 ? -19.617 -11.968 18.879 1.00 83.75 102 TRP A C 1
ATOM 800 O O . TRP A 1 102 ? -19.855 -12.269 20.048 1.00 83.75 102 TRP A O 1
ATOM 810 N N . ASN A 1 103 ? -19.282 -10.715 18.559 1.00 85.69 103 ASN A N 1
ATOM 811 C CA . ASN A 1 103 ? -19.049 -9.682 19.573 1.00 85.69 103 ASN A CA 1
ATOM 812 C C . ASN A 1 103 ? -19.733 -8.348 19.255 1.00 85.69 103 ASN A C 1
ATOM 814 O O . ASN A 1 103 ? -19.134 -7.288 19.426 1.00 85.69 103 ASN A O 1
ATOM 818 N N . ARG A 1 104 ? -21.005 -8.382 18.840 1.00 85.88 104 ARG A N 1
ATOM 819 C CA . ARG A 1 104 ? -21.750 -7.178 18.424 1.00 85.88 104 ARG A CA 1
ATOM 820 C C . ARG A 1 104 ? -21.810 -6.075 19.484 1.00 85.88 104 ARG A C 1
ATOM 822 O O . ARG A 1 104 ? -21.816 -4.890 19.160 1.00 85.88 104 ARG A O 1
ATOM 829 N N . GLU A 1 105 ? -21.778 -6.451 20.757 1.00 88.00 105 GLU A N 1
ATOM 830 C CA . GLU A 1 105 ? -21.740 -5.519 21.886 1.00 88.00 105 GLU A CA 1
ATOM 831 C C . GLU A 1 105 ? -20.527 -4.575 21.846 1.00 88.00 105 GLU A C 1
ATOM 833 O O . GLU A 1 105 ? -20.605 -3.443 22.330 1.00 88.00 105 GLU A O 1
ATOM 838 N N . ILE A 1 106 ? -19.416 -4.980 21.215 1.00 87.62 106 ILE A N 1
ATOM 839 C CA . ILE A 1 106 ? -18.225 -4.133 21.109 1.00 87.62 106 ILE A CA 1
ATOM 840 C C . ILE A 1 106 ? -18.479 -2.872 20.280 1.00 87.62 106 ILE A C 1
ATOM 842 O O . ILE A 1 106 ? -17.896 -1.833 20.587 1.00 87.62 106 ILE A O 1
ATOM 846 N N . PHE A 1 107 ? -19.399 -2.911 19.308 1.00 90.06 107 PHE A N 1
ATOM 847 C CA . PHE A 1 107 ? -19.763 -1.746 18.491 1.00 90.06 107 PHE A CA 1
ATOM 848 C C . PHE A 1 107 ? -20.473 -0.655 19.298 1.00 90.06 107 PHE A C 1
ATOM 850 O O . PHE A 1 107 ? -20.511 0.508 18.885 1.00 90.06 107 PHE A O 1
ATOM 857 N N . LYS A 1 108 ? -20.998 -0.973 20.493 1.00 90.00 108 LYS A N 1
ATOM 858 C CA . LYS A 1 108 ? -21.541 0.038 21.413 1.00 90.00 108 LYS A CA 1
ATOM 859 C C . LYS A 1 108 ? -20.438 0.945 21.970 1.00 90.00 108 LYS A C 1
ATOM 861 O O . LYS A 1 108 ? -20.725 2.105 22.270 1.00 90.00 108 LYS A O 1
ATOM 866 N N . LYS A 1 109 ? -19.178 0.496 21.995 1.00 91.19 109 LYS A N 1
ATOM 867 C CA . LYS A 1 109 ? -18.000 1.281 22.406 1.00 91.19 109 LYS A CA 1
ATOM 868 C C . LYS A 1 109 ? -17.362 1.986 21.201 1.00 91.19 109 LYS A C 1
ATOM 870 O O . LYS A 1 109 ? -17.345 1.426 20.109 1.00 91.19 109 LYS A O 1
ATOM 875 N N . ALA A 1 110 ? -16.833 3.198 21.390 1.00 93.75 110 ALA A N 1
ATOM 876 C CA . ALA A 1 110 ? -16.148 3.944 20.325 1.00 93.75 110 ALA A CA 1
ATOM 877 C C . ALA A 1 110 ? -14.897 3.200 19.834 1.00 93.75 110 ALA A C 1
ATOM 879 O O . ALA A 1 110 ? -14.809 2.897 18.648 1.00 93.75 110 ALA A O 1
ATOM 880 N N . TYR A 1 111 ? -14.046 2.744 20.759 1.00 92.94 111 TYR A N 1
ATOM 881 C CA . TYR A 1 111 ? -12.946 1.813 20.479 1.00 92.94 111 TYR A CA 1
ATOM 882 C C . TYR A 1 111 ? -13.333 0.646 19.553 1.00 92.94 111 TYR A C 1
ATOM 884 O O . TYR A 1 111 ? -12.645 0.363 18.577 1.00 92.94 111 TYR A O 1
ATOM 892 N N . GLY A 1 112 ? -14.447 -0.041 19.837 1.00 92.38 112 GLY A N 1
ATOM 893 C CA . GLY A 1 112 ? -14.862 -1.206 19.055 1.00 92.38 112 GLY A CA 1
ATOM 894 C C . GLY A 1 112 ? -15.269 -0.857 17.625 1.00 92.38 112 GLY A C 1
ATOM 895 O O . GLY A 1 112 ? -14.968 -1.623 16.711 1.00 92.38 112 GLY A O 1
ATOM 896 N N . LEU A 1 113 ? -15.905 0.303 17.432 1.00 95.38 113 LEU A N 1
ATOM 897 C CA . LEU A 1 113 ? -16.255 0.825 16.113 1.00 95.38 113 LEU A CA 1
ATOM 898 C C . LEU A 1 113 ? -15.000 1.233 15.324 1.00 95.38 113 LEU A C 1
ATOM 900 O O . LEU A 1 113 ? -14.844 0.806 14.185 1.00 95.38 113 LEU A O 1
ATOM 904 N N . PHE A 1 114 ? -14.082 1.986 15.938 1.00 96.56 114 PHE A N 1
ATOM 905 C CA . PHE A 1 114 ? -12.865 2.458 15.268 1.00 96.56 114 PHE A CA 1
ATOM 906 C C . PHE A 1 114 ? -11.907 1.321 14.903 1.00 96.56 114 PHE A C 1
ATOM 908 O O . PHE A 1 114 ? -11.416 1.294 13.783 1.00 96.56 114 PHE A O 1
ATOM 915 N N . VAL A 1 115 ? -11.709 0.326 15.777 1.00 95.25 115 VAL A N 1
ATOM 916 C CA . VAL A 1 115 ? -10.899 -0.865 15.444 1.00 95.25 115 VAL A CA 1
ATOM 917 C C . VAL A 1 115 ? -11.539 -1.694 14.327 1.00 95.25 115 VAL A C 1
ATOM 919 O O . VAL A 1 115 ? -10.834 -2.317 13.542 1.00 95.25 115 VAL A O 1
ATOM 922 N N . SER A 1 116 ? -12.870 -1.706 14.225 1.00 95.31 116 SER A N 1
ATOM 923 C CA . SER A 1 116 ? -13.532 -2.381 13.102 1.00 95.31 116 SER A CA 1
ATOM 924 C C . SER A 1 116 ? -13.335 -1.610 11.794 1.00 95.31 116 SER A C 1
ATOM 926 O O . SER A 1 116 ? -13.097 -2.232 10.769 1.00 95.31 116 SER A O 1
ATOM 928 N N . GLY A 1 117 ? -13.372 -0.272 11.835 1.00 96.94 117 GLY A N 1
ATOM 929 C CA . GLY A 1 117 ? -12.996 0.579 10.700 1.00 96.94 117 GLY A CA 1
ATOM 930 C C . GLY A 1 117 ? -11.550 0.360 10.258 1.00 96.94 117 GLY A C 1
ATOM 931 O O . GLY A 1 117 ? -11.307 0.162 9.073 1.00 96.94 117 GLY A O 1
ATOM 932 N N . LEU A 1 118 ? -10.622 0.288 11.219 1.00 96.31 118 LEU A N 1
ATOM 933 C CA . LEU A 1 118 ? -9.218 -0.053 10.980 1.00 96.31 118 LEU A CA 1
ATOM 934 C C . LEU A 1 118 ? -9.080 -1.418 10.290 1.00 96.31 118 LEU A C 1
ATOM 936 O O . LEU A 1 118 ? -8.398 -1.518 9.282 1.00 96.31 118 LEU A O 1
ATOM 940 N N . ALA A 1 119 ? -9.796 -2.443 10.762 1.00 96.88 119 ALA A N 1
ATOM 941 C CA . ALA A 1 119 ? -9.762 -3.768 10.142 1.00 96.88 119 ALA A CA 1
ATOM 942 C C . ALA A 1 119 ? -10.328 -3.780 8.709 1.00 96.88 119 ALA A C 1
ATOM 944 O O . ALA A 1 119 ? -9.798 -4.484 7.855 1.00 96.88 119 ALA A O 1
ATOM 945 N N . VAL A 1 120 ? -11.379 -3.001 8.412 1.00 97.88 120 VAL A N 1
ATOM 946 C CA . VAL A 1 120 ? -11.865 -2.838 7.025 1.00 97.88 120 VAL A CA 1
ATOM 947 C C . VAL A 1 120 ? -10.798 -2.165 6.166 1.00 97.88 120 VAL A C 1
ATOM 949 O O . VAL A 1 120 ? -10.510 -2.637 5.070 1.00 97.88 120 VAL A O 1
ATOM 952 N N . SER A 1 121 ? -10.205 -1.088 6.672 1.00 96.75 121 SER A N 1
ATOM 953 C CA . SER A 1 121 ? -9.155 -0.360 5.974 1.00 96.75 121 SER A CA 1
ATOM 954 C C . SER A 1 121 ? -7.953 -1.253 5.660 1.00 96.75 121 SER A C 1
ATOM 956 O O . SER A 1 121 ? -7.545 -1.364 4.507 1.00 96.75 121 SER A O 1
ATOM 958 N N . ASP A 1 122 ? -7.436 -1.980 6.646 1.00 96.69 122 ASP A N 1
ATOM 959 C CA . ASP A 1 122 ? -6.291 -2.868 6.467 1.00 96.69 122 ASP A CA 1
ATOM 960 C C . ASP A 1 122 ? -6.620 -4.069 5.568 1.00 96.69 122 ASP A C 1
ATOM 962 O O . ASP A 1 122 ? -5.788 -4.484 4.764 1.00 96.69 122 ASP A O 1
ATOM 966 N N . PHE A 1 123 ? -7.846 -4.603 5.618 1.00 97.75 123 PHE A N 1
ATOM 967 C CA . PHE A 1 123 ? -8.288 -5.619 4.658 1.00 97.75 123 PHE A CA 1
ATOM 968 C C . PHE A 1 123 ? -8.187 -5.110 3.210 1.00 97.75 123 PHE A C 1
ATOM 970 O O . PHE A 1 123 ? -7.716 -5.841 2.337 1.00 97.75 123 PHE A O 1
ATOM 977 N N . ILE A 1 124 ? -8.561 -3.847 2.960 1.00 97.12 124 ILE A N 1
ATOM 978 C CA . ILE A 1 124 ? -8.410 -3.201 1.647 1.00 97.12 124 ILE A CA 1
ATOM 979 C C . ILE A 1 124 ? -6.927 -3.096 1.247 1.00 97.12 124 ILE A C 1
ATOM 981 O O . ILE A 1 124 ? -6.606 -3.410 0.100 1.00 97.12 124 ILE A O 1
ATOM 985 N N . MET A 1 125 ? -6.017 -2.753 2.173 1.00 94.56 125 MET A N 1
ATOM 986 C CA . MET A 1 125 ? -4.562 -2.760 1.911 1.00 94.56 125 MET A CA 1
ATOM 987 C C . MET A 1 125 ? -4.097 -4.139 1.437 1.00 94.56 125 MET A C 1
ATOM 989 O O . MET A 1 125 ? -3.366 -4.259 0.455 1.00 94.56 125 MET A O 1
ATOM 993 N N . GLY A 1 126 ? -4.548 -5.197 2.115 1.00 96.19 126 GLY A N 1
ATOM 994 C CA . GLY A 1 126 ? -4.224 -6.571 1.747 1.00 96.19 126 GLY A CA 1
ATOM 995 C C . GLY A 1 126 ? -4.701 -6.933 0.335 1.00 96.19 126 GLY A C 1
ATOM 996 O O . GLY A 1 126 ? -3.940 -7.510 -0.441 1.00 96.19 126 GLY A O 1
ATOM 997 N N . VAL A 1 127 ? -5.927 -6.542 -0.033 1.00 97.50 127 VAL A N 1
ATOM 998 C CA . VAL A 1 127 ? -6.463 -6.728 -1.396 1.00 97.50 127 VAL A CA 1
ATOM 999 C C . VAL A 1 127 ? -5.628 -5.969 -2.430 1.00 97.50 127 VAL A C 1
ATOM 1001 O O . VAL A 1 127 ? -5.299 -6.531 -3.474 1.00 97.50 127 VAL A O 1
ATOM 1004 N N . TYR A 1 128 ? -5.241 -4.726 -2.135 1.00 94.44 128 TYR A N 1
ATOM 1005 C CA . TYR A 1 128 ? -4.348 -3.942 -2.989 1.00 94.44 128 TYR A CA 1
ATOM 1006 C C . TYR A 1 128 ? -3.001 -4.649 -3.215 1.00 94.44 128 TYR A C 1
ATOM 1008 O O . TYR A 1 128 ? -2.573 -4.792 -4.361 1.00 94.44 128 TYR A O 1
ATOM 1016 N N . LEU A 1 129 ? -2.352 -5.149 -2.158 1.00 94.12 129 LEU A N 1
ATOM 1017 C CA . LEU A 1 129 ? -1.072 -5.850 -2.291 1.00 94.12 129 LEU A CA 1
ATOM 1018 C C . LEU A 1 129 ? -1.183 -7.107 -3.156 1.00 94.12 129 LEU A C 1
ATOM 1020 O O . LEU A 1 129 ? -0.328 -7.342 -4.009 1.00 94.12 129 LEU A O 1
ATOM 1024 N N . LEU A 1 130 ? -2.243 -7.896 -2.964 1.00 96.62 130 LEU A N 1
ATOM 1025 C CA . LEU A 1 130 ? -2.484 -9.095 -3.769 1.00 96.62 130 LEU A CA 1
ATOM 1026 C C . LEU A 1 130 ? -2.786 -8.754 -5.232 1.00 96.62 130 LEU A C 1
ATOM 1028 O O . LEU A 1 130 ? -2.362 -9.489 -6.121 1.00 96.62 130 LEU A O 1
ATOM 1032 N N . LEU A 1 131 ? -3.453 -7.627 -5.499 1.00 94.81 131 LEU A N 1
ATOM 1033 C CA . LEU A 1 131 ? -3.654 -7.117 -6.855 1.00 94.81 131 LEU A CA 1
ATOM 1034 C C . LEU A 1 131 ? -2.310 -6.786 -7.515 1.00 94.81 131 LEU A C 1
ATOM 1036 O O . LEU A 1 131 ? -2.047 -7.266 -8.616 1.00 94.81 131 LEU A O 1
ATOM 1040 N N . ILE A 1 132 ? -1.433 -6.027 -6.848 1.00 91.62 132 ILE A N 1
ATOM 1041 C CA . ILE A 1 132 ? -0.100 -5.701 -7.383 1.00 91.62 132 ILE A CA 1
ATOM 1042 C C . ILE A 1 132 ? 0.729 -6.969 -7.616 1.00 91.62 132 ILE A C 1
ATOM 1044 O O . ILE A 1 132 ? 1.375 -7.099 -8.654 1.00 91.62 132 ILE A O 1
ATOM 1048 N N . ALA A 1 133 ? 0.671 -7.930 -6.695 1.00 94.62 133 ALA A N 1
ATOM 1049 C CA . ALA A 1 133 ? 1.378 -9.201 -6.816 1.00 94.62 133 ALA A CA 1
ATOM 1050 C C . ALA A 1 133 ? 0.871 -10.057 -7.996 1.00 94.62 133 ALA A C 1
ATOM 1052 O O . ALA A 1 133 ? 1.662 -10.678 -8.716 1.00 94.62 133 ALA A O 1
ATOM 1053 N N . ALA A 1 134 ? -0.443 -10.058 -8.235 1.00 96.44 134 ALA A N 1
ATOM 1054 C CA . ALA A 1 134 ? -1.051 -10.727 -9.382 1.00 96.44 134 ALA A CA 1
ATOM 1055 C C . ALA A 1 134 ? -0.642 -10.063 -10.705 1.00 96.44 134 ALA A C 1
ATOM 1057 O O . ALA A 1 134 ? -0.272 -10.752 -11.654 1.00 96.44 134 ALA A O 1
ATOM 1058 N N . VAL A 1 135 ? -0.644 -8.730 -10.752 1.00 92.25 135 VAL A N 1
ATOM 1059 C CA . VAL A 1 135 ? -0.242 -7.964 -11.937 1.00 92.25 135 VAL A CA 1
ATOM 1060 C C . VAL A 1 135 ? 1.249 -8.134 -12.243 1.00 92.25 135 VAL A C 1
ATOM 1062 O O . VAL A 1 135 ? 1.615 -8.315 -13.403 1.00 92.25 135 VAL A O 1
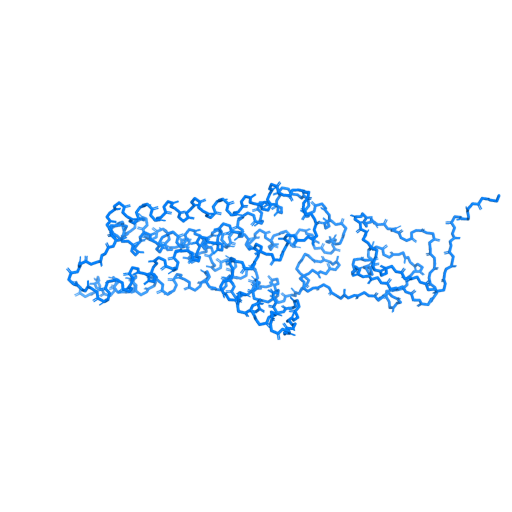ATOM 1065 N N . ASP A 1 136 ? 2.117 -8.146 -11.227 1.00 94.12 136 ASP A N 1
ATOM 1066 C CA . ASP A 1 136 ? 3.540 -8.461 -11.410 1.00 94.12 136 ASP A CA 1
ATOM 1067 C C . ASP A 1 136 ? 3.743 -9.851 -12.029 1.00 94.12 136 ASP A C 1
ATOM 1069 O O . ASP A 1 136 ? 4.552 -10.024 -12.942 1.00 94.12 136 ASP A O 1
ATOM 1073 N N . SER A 1 137 ? 2.956 -10.830 -11.576 1.00 95.69 137 SER A N 1
ATOM 1074 C CA . SER A 1 137 ? 2.989 -12.191 -12.115 1.00 95.69 137 SER A CA 1
ATOM 1075 C C . SER A 1 137 ? 2.491 -12.246 -13.563 1.00 95.69 137 SER A C 1
ATOM 1077 O O . SER A 1 137 ? 3.045 -12.992 -14.369 1.00 95.69 137 SER A O 1
ATOM 1079 N N . GLN A 1 138 ? 1.483 -11.439 -13.909 1.00 94.94 138 GLN A N 1
ATOM 1080 C CA . GLN A 1 138 ? 0.944 -11.335 -15.267 1.00 94.94 138 GLN A CA 1
ATOM 1081 C C . GLN A 1 138 ? 1.953 -10.725 -16.248 1.00 94.94 138 GLN A C 1
ATOM 1083 O O . GLN A 1 138 ? 2.082 -11.213 -17.367 1.00 94.94 138 GLN A O 1
ATOM 1088 N N . TYR A 1 139 ? 2.668 -9.673 -15.843 1.00 92.75 139 TYR A N 1
ATOM 1089 C CA . TYR A 1 139 ? 3.641 -8.977 -16.696 1.00 92.75 139 TYR A CA 1
ATOM 1090 C C . TYR A 1 139 ? 5.065 -9.531 -16.594 1.00 92.75 139 TYR A C 1
ATOM 1092 O O . TYR A 1 139 ? 6.022 -8.883 -17.026 1.00 92.75 139 TYR A O 1
ATOM 1100 N N . LYS A 1 140 ? 5.219 -10.734 -16.038 1.00 94.44 140 LYS A N 1
ATOM 1101 C CA . LYS A 1 140 ? 6.505 -11.413 -15.927 1.00 94.44 140 LYS A CA 1
ATOM 1102 C C . LYS A 1 140 ? 7.216 -11.489 -17.286 1.00 94.44 140 LYS A C 1
ATOM 1104 O O . LYS A 1 140 ? 6.635 -11.869 -18.293 1.00 94.44 140 LYS A O 1
ATOM 1109 N N . ASP A 1 141 ? 8.494 -11.127 -17.272 1.00 94.19 141 ASP A N 1
ATOM 1110 C CA . ASP A 1 141 ? 9.438 -11.064 -18.394 1.00 94.19 141 ASP A CA 1
ATOM 1111 C C . ASP A 1 141 ? 9.148 -10.003 -19.479 1.00 94.19 141 ASP A C 1
ATOM 1113 O O . ASP A 1 141 ? 10.056 -9.664 -20.244 1.00 94.19 141 ASP A O 1
ATOM 1117 N N . ILE A 1 142 ? 7.951 -9.404 -19.494 1.00 92.00 142 ILE A N 1
ATOM 1118 C CA . ILE A 1 142 ? 7.502 -8.455 -20.532 1.00 92.00 142 ILE A CA 1
ATOM 1119 C C . ILE A 1 142 ? 7.116 -7.067 -20.000 1.00 92.00 142 ILE A C 1
ATOM 1121 O O . ILE A 1 142 ? 6.649 -6.227 -20.767 1.00 92.00 142 ILE A O 1
ATOM 1125 N N . TYR A 1 143 ? 7.304 -6.798 -18.704 1.00 91.25 143 TYR A N 1
ATOM 1126 C CA . TYR A 1 143 ? 6.808 -5.576 -18.063 1.00 91.25 143 TYR A CA 1
ATOM 1127 C C . TYR A 1 143 ? 7.213 -4.278 -18.775 1.00 91.25 143 TYR A C 1
ATOM 1129 O O . TYR A 1 143 ? 6.367 -3.404 -18.933 1.00 91.25 143 TYR A O 1
ATOM 1137 N N . VAL A 1 144 ? 8.458 -4.150 -19.252 1.00 90.19 144 VAL A N 1
ATOM 1138 C CA . VAL A 1 144 ? 8.911 -2.920 -19.933 1.00 90.19 144 VAL A CA 1
ATOM 1139 C C . VAL A 1 144 ? 8.086 -2.571 -21.178 1.00 90.19 144 VAL A C 1
ATOM 1141 O O . VAL A 1 144 ? 7.937 -1.399 -21.497 1.00 90.19 144 VAL A O 1
ATOM 1144 N N . LEU A 1 145 ? 7.523 -3.568 -21.863 1.00 89.31 145 LEU A N 1
ATOM 1145 C CA . LEU A 1 145 ? 6.710 -3.368 -23.065 1.00 89.31 145 LEU A CA 1
ATOM 1146 C C . LEU A 1 145 ? 5.265 -2.988 -22.723 1.00 89.31 145 LEU A C 1
ATOM 1148 O O . LEU A 1 145 ? 4.608 -2.258 -23.461 1.00 89.31 145 LEU A O 1
ATOM 1152 N N . GLU A 1 146 ? 4.776 -3.468 -21.583 1.00 88.88 146 GLU A N 1
ATOM 1153 C CA . GLU A 1 146 ? 3.397 -3.276 -21.133 1.00 88.88 146 GLU A CA 1
ATOM 1154 C C . GLU A 1 146 ? 3.256 -2.130 -20.114 1.00 88.88 146 GLU A C 1
ATOM 1156 O O . GLU A 1 146 ? 2.148 -1.831 -19.667 1.00 88.88 146 GLU A O 1
ATOM 1161 N N . ASP A 1 147 ? 4.350 -1.456 -19.746 1.00 79.69 147 ASP A N 1
ATOM 1162 C CA . ASP A 1 147 ? 4.371 -0.488 -18.647 1.00 79.69 147 ASP A CA 1
ATOM 1163 C C . ASP A 1 147 ? 3.388 0.676 -18.858 1.00 79.69 147 ASP A C 1
ATOM 1165 O O . ASP A 1 147 ? 2.656 1.050 -17.938 1.00 79.69 147 ASP A O 1
ATOM 1169 N N . VAL A 1 148 ? 3.332 1.213 -20.083 1.00 78.81 148 VAL A N 1
ATOM 1170 C CA . VAL A 1 148 ? 2.464 2.346 -20.429 1.00 78.81 148 VAL A CA 1
ATOM 1171 C C . VAL A 1 148 ? 1.008 1.906 -20.342 1.00 78.81 148 VAL A C 1
ATOM 1173 O O . VAL A 1 148 ? 0.178 2.573 -19.726 1.00 78.81 148 VAL A O 1
ATOM 1176 N N . LYS A 1 149 ? 0.698 0.729 -20.889 1.00 83.31 149 LYS A N 1
ATOM 1177 C CA . LYS A 1 149 ? -0.646 0.154 -20.836 1.00 83.31 149 LYS A CA 1
ATOM 1178 C C . LYS A 1 149 ? -1.084 -0.105 -19.396 1.00 83.31 149 LYS A C 1
ATOM 1180 O O . LYS A 1 149 ? -2.219 0.210 -19.054 1.00 83.31 149 LYS A O 1
ATOM 1185 N N . TRP A 1 150 ? -0.199 -0.627 -18.545 1.00 82.00 150 TRP A N 1
ATOM 1186 C CA . TRP A 1 150 ? -0.472 -0.809 -17.122 1.00 82.00 150 TRP A CA 1
ATOM 1187 C C . TRP A 1 150 ? -0.762 0.527 -16.432 1.00 82.00 150 TRP A C 1
ATOM 1189 O O . TRP A 1 150 ? -1.838 0.679 -15.856 1.00 82.00 150 TRP A O 1
ATOM 1199 N N . ARG A 1 151 ? 0.137 1.512 -16.542 1.00 78.94 151 ARG A N 1
ATOM 1200 C CA . ARG A 1 151 ? 0.023 2.819 -15.866 1.00 78.94 151 ARG A CA 1
ATOM 1201 C C . ARG A 1 151 ? -1.224 3.605 -16.271 1.00 78.94 151 ARG A C 1
ATOM 1203 O O . ARG A 1 151 ? -1.812 4.284 -15.436 1.00 78.94 151 ARG A O 1
ATOM 1210 N N . HIS A 1 152 ? -1.650 3.485 -17.526 1.00 77.06 152 HIS A N 1
ATOM 1211 C CA . HIS A 1 152 ? -2.870 4.123 -18.026 1.00 77.06 152 HIS A CA 1
ATOM 1212 C C . HIS A 1 152 ? -4.138 3.276 -17.831 1.00 77.06 152 HIS A C 1
ATOM 1214 O O . HIS A 1 152 ? -5.237 3.746 -18.124 1.00 77.06 152 HIS A O 1
ATOM 1220 N N . SER A 1 153 ? -4.023 2.041 -17.335 1.00 79.81 153 SER A N 1
ATOM 1221 C CA . SER A 1 153 ? -5.180 1.167 -17.144 1.00 79.81 153 SER A CA 1
ATOM 1222 C C . SER A 1 153 ? -6.062 1.609 -15.975 1.00 79.81 153 SER A C 1
ATOM 1224 O O . SER A 1 153 ? -5.587 2.089 -14.942 1.00 79.81 153 SER A O 1
ATOM 1226 N N . VAL A 1 154 ? -7.361 1.327 -16.097 1.00 82.88 154 VAL A N 1
ATOM 1227 C CA . VAL A 1 154 ? -8.330 1.472 -14.997 1.00 82.88 154 VAL A CA 1
ATOM 1228 C C . VAL A 1 154 ? -7.919 0.628 -13.785 1.00 82.88 154 VAL A C 1
ATOM 1230 O O . VAL A 1 154 ? -8.141 1.035 -12.651 1.00 82.88 154 VAL A O 1
ATOM 1233 N N . LEU A 1 155 ? -7.271 -0.522 -14.004 1.00 83.06 155 LEU A N 1
ATOM 1234 C CA . LEU A 1 155 ? -6.825 -1.403 -12.925 1.00 83.06 155 LEU A CA 1
ATOM 1235 C C . LEU A 1 155 ? -5.708 -0.766 -12.081 1.00 83.06 155 LEU A C 1
ATOM 1237 O O . LEU A 1 155 ? -5.745 -0.873 -10.859 1.00 83.06 155 LEU A O 1
ATOM 1241 N N . CYS A 1 156 ? -4.761 -0.056 -12.702 1.00 82.38 156 CYS A N 1
ATOM 1242 C CA . CYS A 1 156 ? -3.729 0.695 -11.981 1.00 82.38 156 CYS A CA 1
ATOM 1243 C C . CYS A 1 156 ? -4.322 1.889 -11.220 1.00 82.38 156 CYS A C 1
ATOM 1245 O O . CYS A 1 156 ? -3.964 2.119 -10.065 1.00 82.38 156 CYS A O 1
ATOM 1247 N N . GLN A 1 157 ? -5.263 2.621 -11.826 1.00 80.38 157 GLN A N 1
ATOM 1248 C CA . GLN A 1 157 ? -5.964 3.721 -11.149 1.00 80.38 157 GLN A CA 1
ATOM 1249 C C . GLN A 1 157 ? -6.758 3.216 -9.936 1.00 80.38 157 GLN A C 1
ATOM 1251 O O . GLN A 1 157 ? -6.681 3.792 -8.852 1.00 80.38 157 GLN A O 1
ATOM 1256 N N . PHE A 1 158 ? -7.464 2.095 -10.093 1.00 83.50 158 PHE A N 1
ATOM 1257 C CA . PHE A 1 158 ? -8.184 1.438 -9.008 1.00 83.50 158 PHE A CA 1
ATOM 1258 C C . PHE A 1 158 ? -7.238 0.930 -7.912 1.00 83.50 158 PHE A C 1
ATOM 1260 O O . PHE A 1 158 ? -7.526 1.101 -6.731 1.00 83.50 158 PHE A O 1
ATOM 1267 N N . ALA A 1 159 ? -6.080 0.370 -8.273 1.00 82.81 159 ALA A N 1
ATOM 1268 C CA . ALA A 1 159 ? -5.060 -0.023 -7.304 1.00 82.81 159 ALA A CA 1
ATOM 1269 C C . ALA A 1 159 ? -4.551 1.179 -6.489 1.00 82.81 159 ALA A C 1
ATOM 1271 O O . ALA A 1 159 ? -4.454 1.089 -5.265 1.00 82.81 159 ALA A O 1
ATOM 1272 N N . GLY A 1 160 ? -4.293 2.314 -7.149 1.00 79.75 160 GLY A N 1
ATOM 1273 C CA . GLY A 1 160 ? -3.938 3.571 -6.488 1.00 79.75 160 GLY A CA 1
ATOM 1274 C C . GLY A 1 160 ? -5.023 4.037 -5.516 1.00 79.75 160 GLY A C 1
ATOM 1275 O O . GLY A 1 160 ? -4.726 4.319 -4.359 1.00 79.75 160 GLY A O 1
ATOM 1276 N N . PHE A 1 161 ? -6.287 4.011 -5.945 1.00 83.56 161 PHE A N 1
ATOM 1277 C CA . PHE A 1 161 ? -7.430 4.332 -5.092 1.00 83.56 161 PHE A CA 1
ATOM 1278 C C . PHE A 1 161 ? -7.497 3.453 -3.837 1.00 83.56 161 PHE A C 1
ATOM 1280 O O . PHE A 1 161 ? -7.622 3.986 -2.736 1.00 83.56 161 PHE A O 1
ATOM 1287 N N . LEU A 1 162 ? -7.393 2.123 -3.987 1.00 87.81 162 LEU A N 1
ATOM 1288 C CA . LEU A 1 162 ? -7.424 1.179 -2.862 1.00 87.81 162 LEU A CA 1
ATOM 1289 C C . LEU A 1 162 ? -6.276 1.422 -1.878 1.00 87.81 162 LEU A C 1
ATOM 1291 O O . LEU A 1 162 ? -6.492 1.396 -0.668 1.00 87.81 162 LEU A O 1
ATOM 1295 N N . SER A 1 163 ? -5.074 1.674 -2.399 1.00 86.56 163 SER A N 1
ATOM 1296 C CA . SER A 1 163 ? -3.899 1.992 -1.589 1.00 86.56 163 SER A CA 1
ATOM 1297 C C . SER A 1 163 ? -4.128 3.258 -0.762 1.00 86.56 163 SER A C 1
ATOM 1299 O O . SER A 1 163 ? -4.005 3.220 0.461 1.00 86.56 163 SER A O 1
ATOM 1301 N N . THR A 1 164 ? -4.555 4.351 -1.407 1.00 82.94 164 THR A N 1
ATOM 1302 C CA . THR A 1 164 ? -4.763 5.645 -0.746 1.00 82.94 164 THR A CA 1
ATOM 1303 C C . THR A 1 164 ? -5.907 5.606 0.260 1.00 82.94 164 THR A C 1
ATOM 1305 O O . THR A 1 164 ? -5.727 6.006 1.405 1.00 82.94 164 THR A O 1
ATOM 1308 N N . ILE A 1 165 ? -7.090 5.099 -0.108 1.00 89.75 165 ILE A N 1
ATOM 1309 C CA . ILE A 1 165 ? -8.216 5.070 0.838 1.00 89.75 165 ILE A CA 1
ATOM 1310 C C . ILE A 1 165 ? -7.870 4.246 2.084 1.00 89.75 165 ILE A C 1
ATOM 1312 O O . ILE A 1 165 ? -8.233 4.622 3.199 1.00 89.75 165 ILE A O 1
ATOM 1316 N N . SER A 1 166 ? -7.133 3.150 1.908 1.00 93.19 166 SER A N 1
ATOM 1317 C CA . SER A 1 166 ? -6.696 2.298 3.004 1.00 93.19 166 SER A CA 1
ATOM 1318 C C . SER A 1 166 ? -5.637 2.972 3.889 1.00 93.19 166 SER A C 1
ATOM 1320 O O . SER A 1 166 ? -5.798 3.040 5.108 1.00 93.19 166 SER A O 1
ATOM 1322 N N . SER A 1 167 ? -4.575 3.549 3.317 1.00 87.88 167 SER A N 1
ATOM 1323 C CA . SER A 1 167 ? -3.534 4.207 4.123 1.00 87.88 167 SER A CA 1
ATOM 1324 C C . SER A 1 167 ? -4.088 5.367 4.955 1.00 87.88 167 SER A C 1
ATOM 1326 O O . SER A 1 167 ? -3.794 5.477 6.153 1.00 87.88 167 SER A O 1
ATOM 1328 N N . GLU A 1 168 ? -4.941 6.197 4.349 1.00 86.62 168 GLU A N 1
ATOM 1329 C CA . GLU A 1 168 ? -5.494 7.382 5.005 1.00 86.62 168 GLU A CA 1
ATOM 1330 C C . GLU A 1 168 ? -6.488 7.007 6.101 1.00 86.62 168 GLU A C 1
ATOM 1332 O O . GLU A 1 168 ? -6.387 7.472 7.242 1.00 86.62 168 GLU A O 1
ATOM 1337 N N . THR A 1 169 ? -7.443 6.124 5.794 1.00 93.94 169 THR A N 1
ATOM 1338 C CA . THR A 1 169 ? -8.459 5.751 6.782 1.00 93.94 169 THR A CA 1
ATOM 1339 C C . THR A 1 169 ? -7.853 4.970 7.949 1.00 93.94 169 THR A C 1
ATOM 1341 O O . THR A 1 169 ? -8.221 5.250 9.093 1.00 93.94 169 THR A O 1
ATOM 1344 N N . SER A 1 170 ? -6.861 4.094 7.725 1.00 94.06 170 SER A N 1
ATOM 1345 C CA . SER A 1 170 ? -6.121 3.430 8.813 1.00 94.06 170 SER A CA 1
ATOM 1346 C C . SER A 1 170 ? -5.435 4.442 9.737 1.00 94.06 170 SER A C 1
ATOM 1348 O O . SER A 1 170 ? -5.570 4.345 10.960 1.00 94.06 170 SER A O 1
ATOM 1350 N N . THR A 1 171 ? -4.764 5.455 9.181 1.00 89.75 171 THR A N 1
ATOM 1351 C CA . THR A 1 171 ? -4.086 6.505 9.962 1.00 89.75 171 THR A CA 1
ATOM 1352 C C . THR A 1 171 ? -5.071 7.280 10.836 1.00 89.75 171 THR A C 1
ATOM 1354 O O . THR A 1 171 ? -4.861 7.430 12.046 1.00 89.75 171 THR A O 1
ATOM 1357 N N . PHE A 1 172 ? -6.198 7.714 10.267 1.00 92.56 172 PHE A N 1
ATOM 1358 C CA . PHE A 1 172 ? -7.222 8.413 11.040 1.00 92.56 172 PHE A CA 1
ATOM 1359 C C . PHE A 1 172 ? -7.871 7.521 12.105 1.00 92.56 172 PHE A C 1
ATOM 1361 O O . PHE A 1 172 ? -8.116 7.986 13.221 1.00 92.56 172 PHE A O 1
ATOM 1368 N N . PHE A 1 173 ? -8.115 6.238 11.820 1.00 96.06 173 PHE A N 1
ATOM 1369 C CA . PHE A 1 173 ? -8.647 5.317 12.824 1.00 96.06 173 PHE A CA 1
ATOM 1370 C C . PHE A 1 173 ? -7.665 5.079 13.972 1.00 96.06 173 PHE A C 1
ATOM 1372 O O . PHE A 1 173 ? -8.098 5.097 15.124 1.00 96.06 173 PHE A O 1
ATOM 1379 N N . ILE A 1 174 ? -6.363 4.930 13.707 1.00 92.56 174 ILE A N 1
ATOM 1380 C CA . ILE A 1 174 ? -5.340 4.817 14.762 1.00 92.56 174 ILE A CA 1
ATOM 1381 C C . ILE A 1 174 ? -5.324 6.079 15.633 1.00 92.56 174 ILE A C 1
ATOM 1383 O O . ILE A 1 174 ? -5.289 5.979 16.864 1.00 92.56 174 ILE A O 1
ATOM 1387 N N . CYS A 1 175 ? -5.430 7.263 15.025 1.00 92.94 175 CYS A N 1
ATOM 1388 C CA . CYS A 1 175 ? -5.536 8.525 15.755 1.00 92.94 175 CYS A CA 1
ATOM 1389 C C . CYS A 1 175 ? -6.779 8.551 16.664 1.00 92.94 175 CYS A C 1
ATOM 1391 O O . CYS A 1 175 ? -6.670 8.794 17.866 1.00 92.94 175 CYS A O 1
ATOM 1393 N N . LEU A 1 176 ? -7.958 8.202 16.139 1.00 95.38 176 LEU A N 1
ATOM 1394 C CA . LEU A 1 176 ? -9.196 8.152 16.924 1.00 95.38 176 LEU A CA 1
ATOM 1395 C C . LEU A 1 176 ? -9.166 7.094 18.035 1.00 95.38 176 LEU A C 1
ATOM 1397 O O . LEU A 1 176 ? -9.679 7.341 19.127 1.00 95.38 176 LEU A O 1
ATOM 1401 N N . ILE A 1 177 ? -8.551 5.932 17.789 1.00 95.00 177 ILE A N 1
ATOM 1402 C CA . ILE A 1 177 ? -8.314 4.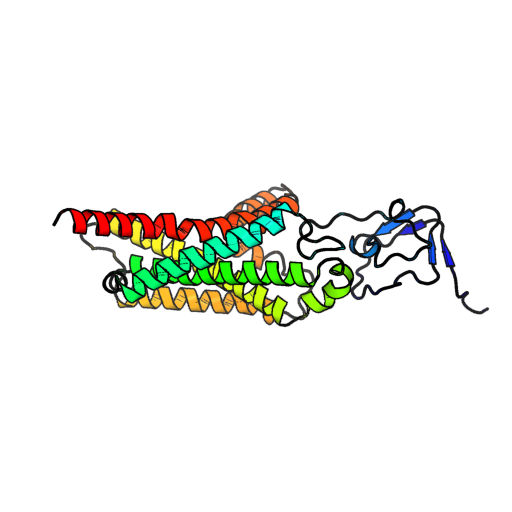908 18.816 1.00 95.00 177 ILE A CA 1
ATOM 1403 C C . ILE A 1 177 ? -7.430 5.488 19.920 1.00 95.00 177 ILE A C 1
ATOM 1405 O O . ILE A 1 177 ? -7.753 5.342 21.097 1.00 95.00 177 ILE A O 1
ATOM 1409 N N . THR A 1 178 ? -6.351 6.178 19.552 1.00 94.00 178 THR A N 1
ATOM 1410 C CA . THR A 1 178 ? -5.425 6.812 20.500 1.00 94.00 178 THR A CA 1
ATOM 1411 C C . THR A 1 178 ? -6.140 7.854 21.355 1.00 94.00 178 THR A C 1
ATOM 1413 O O . THR A 1 178 ? -6.027 7.820 22.580 1.00 94.00 178 THR A O 1
ATOM 1416 N N . ILE A 1 179 ? -6.954 8.714 20.738 1.00 94.38 179 ILE A N 1
ATOM 1417 C CA . ILE A 1 179 ? -7.769 9.710 21.443 1.00 94.38 179 ILE A CA 1
ATOM 1418 C C . ILE A 1 179 ? -8.771 9.030 22.387 1.00 94.38 179 ILE A C 1
ATOM 1420 O O . ILE A 1 179 ? -8.860 9.407 23.553 1.00 94.38 179 ILE A O 1
ATOM 1424 N N . ASP A 1 180 ? -9.499 8.000 21.940 1.00 94.12 180 ASP A N 1
ATOM 1425 C CA . ASP A 1 180 ? -10.439 7.257 22.796 1.00 94.12 180 ASP A CA 1
ATOM 1426 C C . ASP A 1 180 ? -9.743 6.637 24.016 1.00 94.12 180 ASP A C 1
ATOM 1428 O O . ASP A 1 180 ? -10.257 6.716 25.139 1.00 94.12 180 ASP A O 1
ATOM 1432 N N . ARG A 1 181 ? -8.565 6.034 23.808 1.00 92.31 181 ARG A N 1
ATOM 1433 C CA . ARG A 1 181 ? -7.756 5.454 24.886 1.00 92.31 181 ARG A CA 1
ATOM 1434 C C . ARG A 1 181 ? -7.286 6.528 25.857 1.00 92.31 181 ARG A C 1
ATOM 1436 O O . ARG A 1 181 ? -7.486 6.356 27.056 1.00 92.31 181 ARG A O 1
ATOM 1443 N N . PHE A 1 182 ? -6.746 7.634 25.352 1.00 93.44 182 PHE A N 1
ATOM 1444 C CA . PHE A 1 182 ? -6.315 8.763 26.172 1.00 93.44 182 PHE A CA 1
ATOM 1445 C C . PHE A 1 182 ? -7.460 9.302 27.037 1.00 93.44 182 PHE A C 1
ATOM 1447 O O . PHE A 1 182 ? -7.317 9.400 28.252 1.00 93.44 182 PHE A O 1
ATOM 1454 N N . LEU A 1 183 ? -8.625 9.572 26.440 1.00 92.62 183 LEU A N 1
ATOM 1455 C CA . LEU A 1 183 ? -9.787 10.078 27.171 1.00 92.62 183 LEU A CA 1
ATOM 1456 C C . LEU A 1 183 ? -10.257 9.098 28.254 1.00 92.62 183 LEU A C 1
ATOM 1458 O O . LEU A 1 183 ? -10.539 9.507 29.376 1.00 92.62 183 LEU A O 1
ATOM 1462 N N . THR A 1 184 ? -10.301 7.799 27.942 1.00 90.38 184 THR A N 1
ATOM 1463 C CA . THR A 1 184 ? -10.749 6.770 28.895 1.00 90.38 184 THR A CA 1
ATOM 1464 C C . THR A 1 184 ? -9.786 6.608 30.075 1.00 90.38 184 THR A C 1
ATOM 1466 O O . THR A 1 184 ? -10.235 6.357 31.191 1.00 90.38 184 THR A O 1
ATOM 1469 N N . ILE A 1 185 ? -8.476 6.725 29.837 1.00 91.56 185 ILE A N 1
ATOM 1470 C CA . ILE A 1 185 ? -7.445 6.571 30.873 1.00 91.56 185 ILE A CA 1
ATOM 1471 C C . ILE A 1 185 ? -7.379 7.820 31.758 1.00 91.56 185 ILE A C 1
ATOM 1473 O O . ILE A 1 185 ? -7.357 7.701 32.980 1.00 91.56 185 ILE A O 1
ATOM 1477 N N . THR A 1 186 ? -7.388 9.009 31.153 1.00 92.94 186 THR A N 1
ATOM 1478 C CA . THR A 1 186 ? -7.253 10.283 31.874 1.00 92.94 186 THR A CA 1
ATOM 1479 C C . THR A 1 186 ? -8.540 10.683 32.602 1.00 92.94 186 THR A C 1
ATOM 1481 O O . THR A 1 186 ? -8.477 11.271 33.679 1.00 92.94 186 THR A O 1
ATOM 1484 N N . PHE A 1 187 ? -9.716 10.341 32.061 1.00 91.75 187 PHE A N 1
ATOM 1485 C CA . PHE A 1 187 ? -11.022 10.698 32.632 1.00 91.75 187 PHE A CA 1
ATOM 1486 C C . PHE A 1 187 ? -11.852 9.450 32.996 1.00 91.75 187 PHE A C 1
ATOM 1488 O O . PHE A 1 187 ? -12.904 9.203 32.393 1.00 91.75 187 PHE A O 1
ATOM 1495 N N . PRO A 1 188 ? -11.441 8.669 34.015 1.00 87.12 188 PRO A N 1
ATOM 1496 C CA . PRO A 1 188 ? -12.044 7.370 34.339 1.00 87.12 188 PRO A CA 1
ATOM 1497 C C . PRO A 1 188 ? -13.518 7.455 34.768 1.00 87.12 188 PRO A C 1
ATOM 1499 O O . PRO A 1 188 ? -14.277 6.508 34.573 1.00 87.12 188 PRO A O 1
ATOM 1502 N N . PHE A 1 189 ? -13.962 8.605 35.287 1.00 89.19 189 PHE A N 1
ATOM 1503 C CA . PHE A 1 189 ? -15.361 8.845 35.664 1.00 89.19 189 PHE A CA 1
ATOM 1504 C C . PHE A 1 189 ? -16.254 9.274 34.485 1.00 89.19 189 PHE A C 1
ATOM 1506 O O . PHE A 1 189 ? -17.417 9.622 34.672 1.00 89.19 189 PHE A O 1
ATOM 1513 N N . GLY A 1 190 ? -15.735 9.240 33.252 1.00 79.06 190 GLY A N 1
ATOM 1514 C CA . GLY A 1 190 ? -16.526 9.436 32.037 1.00 79.06 190 GLY A CA 1
ATOM 1515 C C . GLY A 1 190 ? -16.954 10.879 31.774 1.00 79.06 190 GLY A C 1
ATOM 1516 O O . GLY A 1 190 ? -17.920 11.080 31.037 1.00 79.06 190 GLY A O 1
ATOM 1517 N N . GLN A 1 191 ? -16.238 11.849 32.350 1.00 86.81 191 GLN A N 1
ATOM 1518 C CA . GLN A 1 191 ? -16.428 13.285 32.114 1.00 86.81 191 GLN A CA 1
ATOM 1519 C C . GLN A 1 191 ? -16.194 13.643 30.640 1.00 86.81 191 GLN A C 1
ATOM 1521 O O . GLN A 1 191 ? -16.981 14.372 30.045 1.00 86.81 191 GLN A O 1
ATOM 1526 N N . HIS A 1 192 ? -15.157 13.055 30.035 1.00 86.62 192 HIS A N 1
ATOM 1527 C CA . HIS A 1 192 ? -14.831 13.216 28.623 1.00 86.62 192 HIS A CA 1
ATOM 1528 C C . HIS A 1 192 ? -14.766 11.843 27.954 1.00 86.62 192 HIS A C 1
ATOM 1530 O O . HIS A 1 192 ? -13.905 11.023 28.259 1.00 86.62 192 HIS A O 1
ATOM 1536 N N . LYS A 1 193 ? -15.708 11.577 27.047 1.00 90.19 193 LYS A N 1
ATOM 1537 C CA . LYS A 1 193 ? -15.759 10.357 26.234 1.00 90.19 193 LYS A CA 1
ATOM 1538 C C . LYS A 1 193 ? -16.507 10.628 24.939 1.00 90.19 193 LYS A C 1
ATOM 1540 O O . LYS A 1 193 ? -17.359 11.515 24.883 1.00 90.19 193 LYS A O 1
ATOM 1545 N N . PHE A 1 194 ? -16.254 9.813 23.921 1.00 93.12 194 PHE A N 1
ATOM 1546 C CA . PHE A 1 194 ? -17.049 9.866 22.701 1.00 93.12 194 PHE A CA 1
ATOM 1547 C C . PHE A 1 194 ? -18.528 9.599 23.001 1.00 93.12 194 PHE A C 1
ATOM 1549 O O . PHE A 1 194 ? -18.901 8.567 23.571 1.00 93.12 194 PHE A O 1
ATOM 1556 N N . THR A 1 195 ? -19.385 10.528 22.582 1.00 93.25 195 THR A N 1
ATOM 1557 C CA . THR A 1 195 ? -20.836 10.333 22.607 1.00 93.25 195 THR A CA 1
ATOM 1558 C C . THR A 1 195 ? -21.248 9.321 21.535 1.00 93.25 195 THR A C 1
ATOM 1560 O O . THR A 1 195 ? -20.487 9.024 20.608 1.00 93.25 195 THR A O 1
ATOM 1563 N N . LYS A 1 196 ? -22.470 8.774 21.632 1.00 92.25 196 LYS A N 1
ATOM 1564 C CA . LYS A 1 196 ? -22.992 7.841 20.615 1.00 92.25 196 LYS A CA 1
ATOM 1565 C C . LYS A 1 196 ? -23.001 8.479 19.223 1.00 92.25 196 LYS A C 1
ATOM 1567 O O . LYS A 1 196 ? -22.555 7.845 18.274 1.00 92.25 196 LYS A O 1
ATOM 1572 N N . THR A 1 197 ? -23.454 9.728 19.133 1.00 94.81 197 THR A N 1
ATOM 1573 C CA . THR A 1 197 ? -23.454 10.510 17.892 1.00 94.81 197 THR A CA 1
ATOM 1574 C C . THR A 1 197 ? -22.033 10.862 17.465 1.00 94.81 197 THR A C 1
ATOM 1576 O O . THR A 1 197 ? -21.690 10.669 16.306 1.00 94.81 197 THR A O 1
ATOM 1579 N N . GLY A 1 198 ? -21.180 11.285 18.405 1.00 95.75 198 GLY A N 1
ATOM 1580 C CA . GLY A 1 198 ? -19.802 11.689 18.128 1.00 95.75 198 GLY A CA 1
ATOM 1581 C C . GLY A 1 198 ? -18.972 10.579 17.490 1.00 95.75 198 GLY A C 1
ATOM 1582 O O . GLY A 1 198 ? -18.349 10.814 16.464 1.00 95.75 198 GLY A O 1
ATOM 1583 N N . LYS A 1 199 ? -19.018 9.345 18.017 1.00 95.44 199 LYS A N 1
ATOM 1584 C CA . LYS A 1 199 ? -18.259 8.234 17.410 1.00 95.44 199 LYS A CA 1
ATOM 1585 C C . LYS A 1 199 ? -18.741 7.875 15.999 1.00 95.44 199 LYS A C 1
ATOM 1587 O O . LYS A 1 199 ? -17.921 7.507 15.168 1.00 95.44 199 LYS A O 1
ATOM 1592 N N . ILE A 1 200 ? -20.049 7.960 15.730 1.00 96.88 200 ILE A N 1
ATOM 1593 C CA . ILE A 1 200 ? -20.613 7.656 14.405 1.00 96.88 200 ILE A CA 1
ATOM 1594 C C . ILE A 1 200 ? -20.224 8.766 13.433 1.00 96.88 200 ILE A C 1
ATOM 1596 O O . ILE A 1 200 ? -19.740 8.474 12.348 1.00 96.88 200 ILE A O 1
ATOM 1600 N N . PHE A 1 201 ? -20.360 10.025 13.851 1.00 97.38 201 PHE A N 1
ATOM 1601 C CA . PHE A 1 201 ? -19.934 11.175 13.066 1.00 97.38 201 PHE A CA 1
ATOM 1602 C C . PHE A 1 201 ? -18.444 11.097 12.716 1.00 97.38 201 PHE A C 1
ATOM 1604 O O . PHE A 1 201 ? -18.105 11.167 11.540 1.00 97.38 201 PHE A O 1
ATOM 1611 N N . SER A 1 202 ? -17.563 10.856 13.696 1.00 97.19 202 SER A N 1
ATOM 1612 C CA . SER A 1 202 ? -16.128 10.672 13.447 1.00 97.19 202 SER A CA 1
ATOM 1613 C C . SER A 1 202 ? -15.850 9.506 12.498 1.00 97.19 202 SER A C 1
ATOM 1615 O O . SER A 1 202 ? -15.039 9.650 11.593 1.00 97.19 202 SER A O 1
ATOM 1617 N N . PHE A 1 203 ? -16.537 8.370 12.656 1.00 97.44 203 PHE A N 1
ATOM 1618 C CA . PHE A 1 203 ? -16.377 7.220 11.763 1.00 97.44 203 PHE A CA 1
ATOM 1619 C C . PHE A 1 203 ? -16.751 7.557 10.312 1.00 97.44 203 PHE A C 1
ATOM 1621 O O . PHE A 1 203 ? -15.987 7.262 9.396 1.00 97.44 203 PHE A O 1
ATOM 1628 N N . THR A 1 204 ? -17.898 8.205 10.098 1.00 97.31 204 THR A N 1
ATOM 1629 C CA . THR A 1 204 ? -18.337 8.640 8.764 1.00 97.31 204 THR A CA 1
ATOM 1630 C C . THR A 1 204 ? -17.388 9.677 8.174 1.00 97.31 204 THR A C 1
ATOM 1632 O O . THR A 1 204 ? -17.081 9.620 6.988 1.00 97.31 204 THR A O 1
ATOM 1635 N N . LEU A 1 205 ? -16.894 10.600 9.001 1.00 96.81 205 LEU A N 1
ATOM 1636 C CA . LEU A 1 205 ? -15.974 11.651 8.586 1.00 96.81 205 LEU A CA 1
ATOM 1637 C C . LEU A 1 205 ? -14.638 11.083 8.090 1.00 96.81 205 LEU A C 1
ATOM 1639 O O . LEU A 1 205 ? -14.128 11.542 7.074 1.00 96.81 205 LEU A O 1
ATOM 1643 N N . VAL A 1 206 ? -14.108 10.055 8.764 1.00 96.62 206 VAL A N 1
ATOM 1644 C CA . VAL A 1 206 ? -12.893 9.350 8.323 1.00 96.62 206 VAL A CA 1
ATOM 1645 C C . VAL A 1 206 ? -13.079 8.752 6.936 1.00 96.62 206 VAL A C 1
ATOM 1647 O O . VAL A 1 206 ? -12.252 8.989 6.061 1.00 96.62 206 VAL A O 1
ATOM 1650 N N . TRP A 1 207 ? -14.175 8.025 6.709 1.00 97.25 207 TRP A N 1
ATOM 1651 C CA . TRP A 1 207 ? -14.453 7.465 5.388 1.00 97.25 207 TRP A CA 1
ATOM 1652 C C . TRP A 1 207 ? -14.636 8.557 4.340 1.00 97.25 207 TRP A C 1
ATOM 1654 O O . TRP A 1 207 ? -14.033 8.473 3.278 1.00 97.25 207 TRP A O 1
ATOM 1664 N N . PHE A 1 208 ? -15.405 9.602 4.642 1.00 95.44 208 PHE A N 1
ATOM 1665 C CA . PHE A 1 208 ? -15.621 10.716 3.723 1.00 95.44 208 PHE A CA 1
ATOM 1666 C C . PHE A 1 208 ? -14.304 11.366 3.276 1.00 95.44 208 PHE A C 1
ATOM 1668 O O . PHE A 1 208 ? -14.063 11.490 2.076 1.00 95.44 208 PHE A O 1
ATOM 1675 N N . PHE A 1 209 ? -13.429 11.729 4.219 1.00 89.06 209 PHE A N 1
ATOM 1676 C CA . PHE A 1 209 ? -12.132 12.310 3.877 1.00 89.06 209 PHE A CA 1
ATOM 1677 C C . PHE A 1 209 ? -11.216 11.313 3.167 1.00 89.06 209 PHE A C 1
ATOM 1679 O O . PHE A 1 209 ? -10.568 11.692 2.198 1.00 89.06 209 PHE A O 1
ATOM 1686 N N . GLY A 1 210 ? -11.205 10.042 3.579 1.00 89.94 210 GLY A N 1
ATOM 1687 C CA . GLY A 1 210 ? -10.444 8.997 2.893 1.00 89.94 210 GLY A CA 1
ATOM 1688 C C . GLY A 1 210 ? -10.854 8.834 1.427 1.00 89.94 210 GLY A C 1
ATOM 1689 O O . GLY A 1 210 ? -9.998 8.799 0.548 1.00 89.94 210 GLY A O 1
ATOM 1690 N N . PHE A 1 211 ? -12.161 8.808 1.144 1.00 91.88 211 PHE A N 1
ATOM 1691 C CA . PHE A 1 211 ? -12.689 8.776 -0.222 1.00 91.88 211 PHE A CA 1
ATOM 1692 C C . PHE A 1 211 ? -12.301 10.027 -1.012 1.00 91.88 211 PHE A C 1
ATOM 1694 O O . PHE A 1 211 ? -11.852 9.910 -2.149 1.00 91.88 211 PHE A O 1
ATOM 1701 N N . LEU A 1 212 ? -12.450 11.217 -0.421 1.00 87.38 212 LEU A N 1
ATOM 1702 C CA . LEU A 1 212 ? -12.098 12.473 -1.083 1.00 87.38 212 LEU A CA 1
ATOM 1703 C C . LEU A 1 212 ? -10.615 12.503 -1.474 1.00 87.38 212 LEU A C 1
ATOM 1705 O O . LEU A 1 212 ? -10.297 12.834 -2.612 1.00 87.38 212 LEU A O 1
ATOM 1709 N N . LEU A 1 213 ? -9.724 12.109 -0.560 1.00 83.25 213 LEU A N 1
ATOM 1710 C CA . LEU A 1 213 ? -8.283 12.050 -0.807 1.00 83.25 213 LEU A CA 1
ATOM 1711 C C . LEU A 1 213 ? -7.927 11.015 -1.882 1.00 83.25 213 LEU A C 1
ATOM 1713 O O . LEU A 1 213 ? -7.125 11.306 -2.767 1.00 83.25 213 LEU A O 1
ATOM 1717 N N . ALA A 1 214 ? -8.567 9.843 -1.864 1.00 84.94 214 ALA A N 1
ATOM 1718 C CA . ALA A 1 214 ? -8.325 8.781 -2.841 1.00 84.94 214 ALA A CA 1
ATOM 1719 C C . ALA A 1 214 ? -8.817 9.114 -4.264 1.00 84.94 214 ALA A C 1
ATOM 1721 O O . ALA A 1 214 ? -8.342 8.517 -5.228 1.00 84.94 214 ALA A O 1
ATOM 1722 N N . LEU A 1 215 ? -9.741 10.069 -4.421 1.00 81.06 215 LEU A N 1
ATOM 1723 C CA . LEU A 1 215 ? -10.217 10.526 -5.734 1.00 81.06 215 LEU A CA 1
ATOM 1724 C C . LEU A 1 215 ? -9.287 11.550 -6.400 1.00 81.06 215 LEU A C 1
ATOM 1726 O O . LEU A 1 215 ? -9.319 11.685 -7.625 1.00 81.06 215 LEU A O 1
ATOM 1730 N N . ILE A 1 216 ? -8.441 12.246 -5.632 1.00 72.38 216 ILE A N 1
ATOM 1731 C CA . ILE A 1 216 ? -7.555 13.292 -6.168 1.00 72.38 216 ILE A CA 1
ATOM 1732 C C . ILE A 1 216 ? -6.657 12.749 -7.296 1.00 72.38 216 ILE A C 1
ATOM 1734 O O . ILE A 1 216 ? -6.709 13.323 -8.388 1.00 72.38 216 ILE A O 1
ATOM 1738 N N . PRO A 1 217 ? -5.926 11.623 -7.123 1.00 62.50 217 PRO A N 1
ATOM 1739 C CA . PRO A 1 217 ? -5.043 11.089 -8.164 1.00 62.50 217 PRO A CA 1
ATOM 1740 C C . PRO A 1 217 ? -5.767 10.641 -9.444 1.00 62.50 217 PRO A C 1
ATOM 1742 O O . PRO A 1 217 ? -5.137 10.547 -10.493 1.00 62.50 217 PRO A O 1
ATOM 1745 N N . ILE A 1 218 ? -7.074 10.356 -9.377 1.00 67.50 218 ILE A N 1
ATOM 1746 C CA . ILE A 1 218 ? -7.878 9.913 -10.529 1.00 67.50 218 ILE A CA 1
ATOM 1747 C C . ILE A 1 218 ? -8.307 11.106 -11.392 1.00 67.50 218 ILE A C 1
ATOM 1749 O O . ILE A 1 218 ? -8.333 11.016 -12.616 1.00 67.50 218 ILE A O 1
ATOM 1753 N N . THR A 1 219 ? -8.649 12.231 -10.762 1.00 60.72 219 THR A N 1
ATOM 1754 C CA . THR A 1 219 ? -9.167 13.421 -11.466 1.00 60.72 219 THR A CA 1
ATOM 1755 C C . THR A 1 219 ? -8.076 14.300 -12.084 1.00 60.72 219 THR A C 1
ATOM 1757 O O . THR A 1 219 ? -8.364 15.119 -12.955 1.00 60.72 219 THR A O 1
ATOM 1760 N N . SER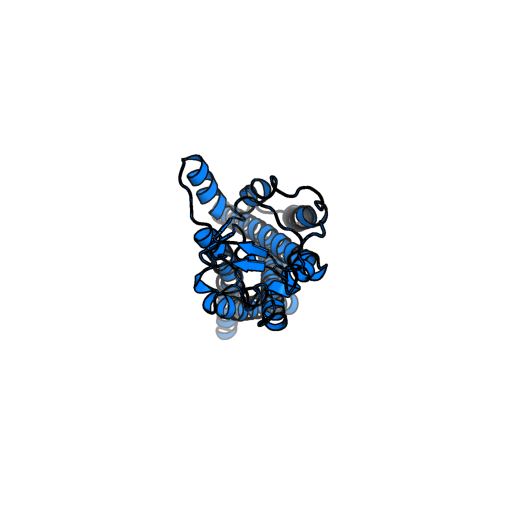 A 1 220 ? -6.817 14.135 -11.671 1.00 53.12 220 SER A N 1
ATOM 1761 C CA . SER A 1 220 ? -5.687 14.942 -12.138 1.00 53.12 220 SER A CA 1
ATOM 1762 C C . SER A 1 220 ? -4.973 14.306 -13.336 1.00 53.12 220 SER A C 1
ATOM 1764 O O . SER A 1 220 ? -3.800 13.948 -13.249 1.00 53.12 220 SER A O 1
ATOM 1766 N N . THR A 1 221 ? -5.652 14.160 -14.473 1.00 50.06 221 THR A N 1
ATOM 1767 C CA . THR A 1 221 ? -5.041 13.615 -15.702 1.00 50.06 221 THR A CA 1
ATOM 1768 C C . THR A 1 221 ? -4.091 14.585 -16.428 1.00 50.06 221 THR A C 1
ATOM 1770 O O . THR A 1 221 ? -3.448 14.176 -17.387 1.00 50.06 221 THR A O 1
ATOM 1773 N N . GLU A 1 222 ? -3.932 15.833 -15.962 1.00 44.44 222 GLU A N 1
ATOM 1774 C CA . GLU A 1 222 ? -3.126 16.883 -16.627 1.00 44.44 222 GLU A CA 1
ATOM 1775 C C . GLU A 1 222 ? -2.178 17.668 -15.687 1.00 44.44 222 GLU A C 1
ATOM 1777 O O . GLU A 1 222 ? -1.696 18.736 -16.048 1.00 44.44 222 GLU A O 1
ATOM 1782 N N . LEU A 1 223 ? -1.859 17.174 -14.482 1.00 42.28 223 LEU A N 1
ATOM 1783 C CA . LEU A 1 223 ? -0.812 17.789 -13.637 1.00 42.28 223 LEU A CA 1
ATOM 1784 C C . LEU A 1 223 ? 0.420 16.887 -13.533 1.00 42.28 223 LEU A C 1
ATOM 1786 O O . LEU A 1 223 ? 0.913 16.561 -12.454 1.00 42.28 223 LEU A O 1
ATOM 1790 N N . ASN A 1 224 ? 0.911 16.460 -14.693 1.00 47.59 224 ASN A N 1
ATOM 1791 C CA . ASN A 1 224 ? 2.211 15.821 -14.797 1.00 47.59 224 ASN A CA 1
ATOM 1792 C C . ASN A 1 224 ? 3.293 16.828 -14.356 1.00 47.59 224 ASN A C 1
ATOM 1794 O O . ASN A 1 224 ? 3.393 17.919 -14.909 1.00 47.59 224 ASN A O 1
ATOM 1798 N N . ILE A 1 225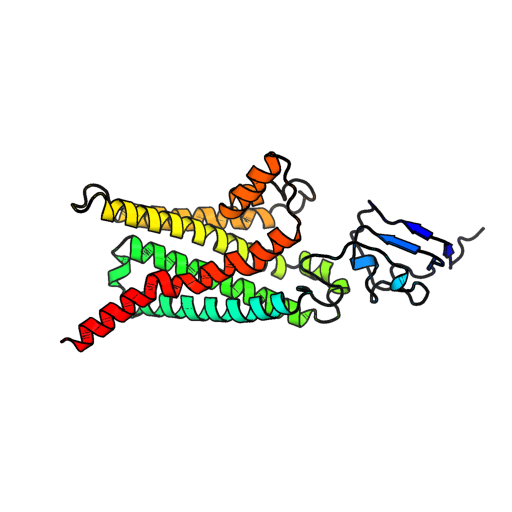 ? 4.100 16.414 -13.370 1.00 44.06 225 ILE A N 1
ATOM 1799 C CA . ILE A 1 225 ? 5.477 16.863 -13.060 1.00 44.06 225 ILE A CA 1
ATOM 1800 C C . ILE A 1 225 ? 5.701 17.716 -11.781 1.00 44.06 225 ILE A C 1
ATOM 1802 O O . ILE A 1 225 ? 6.794 17.624 -11.233 1.00 44.06 225 ILE A O 1
ATOM 1806 N N . TYR A 1 226 ? 4.720 18.398 -11.161 1.00 35.50 226 TYR A N 1
ATOM 1807 C CA . TYR A 1 226 ? 4.998 19.182 -9.918 1.00 35.50 226 TYR A CA 1
ATOM 1808 C C . TYR A 1 226 ? 4.159 18.871 -8.663 1.00 35.50 226 TYR A C 1
ATOM 1810 O O . TYR A 1 226 ? 4.622 19.110 -7.546 1.00 35.50 226 TYR A O 1
ATOM 1818 N N . SER A 1 227 ? 2.968 18.282 -8.776 1.00 34.25 227 SER A N 1
ATOM 1819 C CA . SER A 1 227 ? 2.095 17.993 -7.615 1.00 34.25 227 SER A CA 1
ATOM 1820 C C . SER A 1 227 ? 2.335 16.634 -6.950 1.00 34.25 227 SER A C 1
ATOM 1822 O O . SER A 1 227 ? 1.660 16.297 -5.979 1.00 34.25 227 SER A O 1
ATOM 1824 N N . SER A 1 228 ? 3.326 15.867 -7.408 1.00 40.78 228 SER A N 1
ATOM 1825 C CA . SER A 1 228 ? 3.705 14.579 -6.808 1.00 40.78 228 SER A CA 1
ATOM 1826 C C . SER A 1 228 ? 4.427 14.714 -5.459 1.00 40.78 228 SER A C 1
ATOM 1828 O O . SER A 1 228 ? 4.679 13.706 -4.811 1.00 40.78 228 SER A O 1
ATOM 1830 N N . ASN A 1 229 ? 4.774 15.926 -5.015 1.00 35.59 229 ASN A N 1
ATOM 1831 C CA . ASN A 1 229 ? 5.620 16.105 -3.829 1.00 35.59 229 ASN A CA 1
ATOM 1832 C C . ASN A 1 229 ? 4.928 16.789 -2.644 1.00 35.59 229 ASN A C 1
ATOM 1834 O O . ASN A 1 229 ? 5.434 16.679 -1.538 1.00 35.59 229 ASN A O 1
ATOM 1838 N N . VAL A 1 230 ? 3.782 17.458 -2.828 1.00 35.97 230 VAL A N 1
ATOM 1839 C CA . VAL A 1 230 ? 3.115 18.215 -1.742 1.00 35.97 230 VAL A CA 1
ATOM 1840 C C . VAL A 1 230 ? 1.964 17.426 -1.111 1.00 35.97 230 VAL A C 1
ATOM 1842 O O . VAL A 1 230 ? 1.813 17.423 0.108 1.00 35.97 230 VAL A O 1
ATOM 1845 N N . LEU A 1 231 ? 1.190 16.684 -1.911 1.00 38.50 231 LEU A N 1
ATOM 1846 C CA . LEU A 1 231 ? 0.069 15.877 -1.407 1.00 38.50 231 LEU A CA 1
ATOM 1847 C C . LEU A 1 231 ? 0.542 14.568 -0.744 1.00 38.50 231 LEU A C 1
ATOM 1849 O O . LEU A 1 231 ? 0.008 14.161 0.285 1.00 38.50 231 LEU A O 1
ATOM 1853 N N . TYR A 1 232 ? 1.616 13.970 -1.277 1.00 44.81 232 TYR A N 1
ATOM 1854 C CA . TYR A 1 232 ? 2.336 12.842 -0.666 1.00 44.81 232 TYR A CA 1
ATOM 1855 C C . TYR A 1 232 ? 2.960 13.207 0.695 1.00 44.81 232 TYR A C 1
ATOM 1857 O O . TYR A 1 232 ? 3.126 12.350 1.557 1.00 44.81 232 TYR A O 1
ATOM 1865 N N . PHE A 1 233 ? 3.269 14.489 0.907 1.00 37.59 233 PHE A N 1
ATOM 1866 C CA . PHE A 1 233 ? 3.945 15.002 2.099 1.00 37.59 233 PHE A CA 1
ATOM 1867 C C . PHE A 1 233 ? 3.029 15.117 3.324 1.00 37.59 233 PHE A C 1
ATOM 1869 O O . PHE A 1 233 ? 3.501 15.026 4.454 1.00 37.59 233 PHE A O 1
ATOM 1876 N N . MET A 1 234 ? 1.724 15.325 3.116 1.00 36.25 234 MET A N 1
ATOM 1877 C CA . MET A 1 234 ? 0.765 15.522 4.214 1.00 36.25 234 MET A CA 1
ATOM 1878 C C . MET A 1 234 ? 0.153 14.219 4.743 1.00 36.25 234 MET A C 1
ATOM 1880 O O . MET A 1 234 ? -0.320 14.191 5.876 1.00 36.25 234 MET A O 1
ATOM 1884 N N . CYS A 1 235 ? 0.199 13.142 3.957 1.00 41.78 235 CYS A N 1
ATOM 1885 C CA . CYS A 1 235 ? -0.501 11.888 4.252 1.00 41.78 235 CYS A CA 1
ATOM 1886 C C . CYS A 1 235 ? 0.355 10.857 5.015 1.00 41.78 235 CYS A C 1
ATOM 1888 O O . CYS A 1 235 ? -0.154 9.891 5.574 1.00 41.78 235 CYS A O 1
ATOM 1890 N N . TRP A 1 236 ? 1.674 11.054 5.091 1.00 53.28 236 TRP A N 1
ATOM 1891 C CA . TRP A 1 236 ? 2.577 10.147 5.799 1.00 53.28 236 TRP A CA 1
ATOM 1892 C C . TRP A 1 236 ? 3.246 10.850 6.970 1.00 53.28 236 TRP A C 1
ATOM 1894 O O . TRP A 1 236 ? 4.304 11.447 6.819 1.00 53.28 236 TRP A O 1
ATOM 1904 N N . PHE A 1 237 ? 2.709 10.717 8.174 1.00 48.00 237 PHE A N 1
ATOM 1905 C CA . PHE A 1 237 ? 3.377 11.220 9.379 1.00 48.00 237 PHE A CA 1
ATOM 1906 C C . PHE A 1 237 ? 4.837 10.697 9.561 1.00 48.00 237 PHE A C 1
ATOM 1908 O O . PHE A 1 237 ? 5.682 11.469 10.013 1.00 48.00 237 PHE A O 1
ATOM 1915 N N . PRO A 1 238 ? 5.212 9.467 9.124 1.00 47.16 238 PRO A N 1
ATOM 1916 C CA . PRO A 1 238 ? 6.612 9.006 9.131 1.00 47.16 238 PRO A CA 1
ATOM 1917 C C . PRO A 1 238 ? 7.499 9.575 8.002 1.00 47.16 238 PRO A C 1
ATOM 1919 O O . PRO A 1 238 ? 8.692 9.772 8.217 1.00 47.16 238 PRO A O 1
ATOM 1922 N N . VAL A 1 239 ? 6.946 9.884 6.818 1.00 48.94 239 VAL A N 1
ATOM 1923 C CA . VAL A 1 239 ? 7.676 10.587 5.733 1.00 48.94 239 VAL A CA 1
ATOM 1924 C C . VAL A 1 239 ? 7.645 12.098 5.905 1.00 48.94 239 VAL A C 1
ATOM 1926 O O . VAL A 1 239 ? 8.545 12.759 5.417 1.00 48.94 239 VAL A O 1
ATOM 1929 N N . GLY A 1 240 ? 6.722 12.654 6.685 1.00 51.44 240 GLY A N 1
ATOM 1930 C CA . GLY A 1 240 ? 6.745 14.053 7.100 1.00 51.44 240 GLY A CA 1
ATOM 1931 C C . GLY A 1 240 ? 8.024 14.393 7.864 1.00 51.44 240 GLY A C 1
ATOM 1932 O O . GLY A 1 240 ? 8.548 15.488 7.704 1.00 51.44 240 GLY A O 1
ATOM 1933 N N . ILE A 1 241 ? 8.598 13.433 8.604 1.00 55.47 241 ILE A N 1
ATOM 1934 C CA . ILE A 1 241 ? 9.923 13.570 9.230 1.00 55.47 241 ILE A CA 1
ATOM 1935 C C . ILE A 1 241 ? 11.029 13.595 8.167 1.00 55.47 241 ILE A C 1
ATOM 1937 O O . ILE A 1 241 ? 11.890 14.465 8.219 1.00 55.47 241 ILE A O 1
ATOM 1941 N N . LEU A 1 242 ? 11.000 12.697 7.178 1.00 52.12 242 LEU A N 1
ATOM 1942 C CA . LEU A 1 242 ? 11.985 12.669 6.083 1.00 52.12 242 LEU A CA 1
ATOM 1943 C C . LEU A 1 242 ? 11.887 13.906 5.182 1.00 52.12 242 LEU A C 1
ATOM 1945 O O . LEU A 1 242 ? 12.899 14.461 4.770 1.00 52.12 242 LEU A O 1
ATOM 1949 N N . GLY A 1 243 ? 10.673 14.384 4.946 1.00 49.69 243 GLY A N 1
ATOM 1950 C CA . GLY A 1 243 ? 10.376 15.624 4.260 1.00 49.69 243 GLY A CA 1
ATOM 1951 C C . GLY A 1 243 ? 10.845 16.848 5.046 1.00 49.69 243 GLY A C 1
ATOM 1952 O O . GLY A 1 243 ? 11.492 17.727 4.485 1.00 49.69 243 GLY A O 1
ATOM 1953 N N . PHE A 1 244 ? 10.599 16.893 6.356 1.00 55.44 244 PHE A N 1
ATOM 1954 C CA . PHE A 1 244 ? 11.105 17.948 7.238 1.00 55.44 244 PHE A CA 1
ATOM 1955 C C . PHE A 1 244 ? 12.640 17.939 7.332 1.00 55.44 244 PHE A C 1
ATOM 1957 O O . PHE A 1 244 ? 13.278 18.989 7.326 1.00 55.44 244 PHE A O 1
ATOM 1964 N N . LEU A 1 245 ? 13.263 16.761 7.359 1.00 54.19 245 LEU A N 1
ATOM 1965 C CA . LEU A 1 245 ? 14.717 16.603 7.284 1.00 54.19 245 LEU A CA 1
ATOM 1966 C C . LEU A 1 245 ? 15.259 16.985 5.893 1.00 54.19 245 LEU A C 1
ATOM 1968 O O . LEU A 1 245 ? 16.335 17.571 5.800 1.00 54.19 245 LEU A O 1
ATOM 1972 N N . SER A 1 246 ? 14.485 16.767 4.827 1.00 55.00 246 SER A N 1
ATOM 1973 C CA . SER A 1 246 ? 14.802 17.240 3.475 1.00 55.00 246 SER A CA 1
ATOM 1974 C C . SER A 1 246 ? 14.765 18.765 3.353 1.00 55.00 246 SER A C 1
ATOM 1976 O O . SER A 1 246 ? 15.623 19.329 2.676 1.00 55.00 246 SER A O 1
ATOM 1978 N N . LEU A 1 247 ? 13.887 19.450 4.099 1.00 55.03 247 LEU A N 1
ATOM 1979 C CA . LEU A 1 247 ? 13.916 20.915 4.240 1.00 55.03 247 LEU A CA 1
ATOM 1980 C C . LEU A 1 247 ? 15.184 21.426 4.949 1.00 55.03 247 LEU A C 1
ATOM 1982 O O . LEU A 1 247 ? 15.559 22.580 4.762 1.00 55.03 247 LEU A O 1
ATOM 1986 N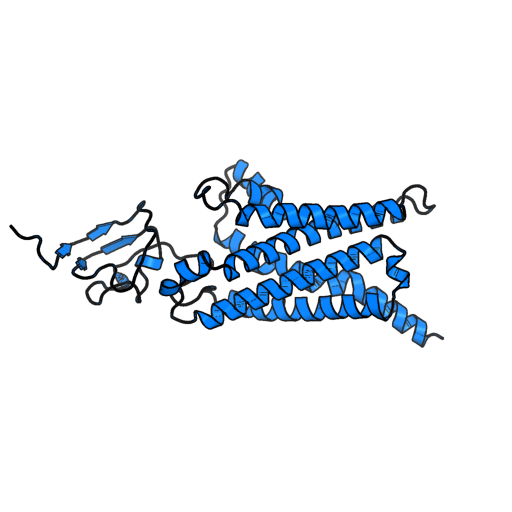 N . ASN A 1 248 ? 15.872 20.570 5.711 1.00 62.69 248 ASN A N 1
ATOM 1987 C CA . ASN A 1 248 ? 17.168 20.863 6.332 1.00 62.69 248 ASN A CA 1
ATOM 1988 C C . ASN A 1 248 ? 18.366 20.451 5.449 1.00 62.69 248 ASN A C 1
ATOM 1990 O O . ASN A 1 248 ? 19.493 20.373 5.931 1.00 62.69 248 ASN A O 1
ATOM 1994 N N . GLY A 1 249 ? 18.144 20.178 4.158 1.00 55.31 249 GLY A N 1
ATOM 1995 C CA . GLY A 1 249 ? 19.206 19.859 3.199 1.00 55.31 249 GLY A CA 1
ATOM 1996 C C . GLY A 1 249 ? 19.638 18.390 3.173 1.00 55.31 249 GLY A C 1
ATOM 1997 O O . GLY A 1 249 ? 20.558 18.052 2.430 1.00 55.31 249 GLY A O 1
ATOM 1998 N N . HIS A 1 250 ? 18.980 17.500 3.926 1.00 61.12 250 HIS A N 1
ATOM 1999 C CA . HIS A 1 250 ? 19.247 16.063 3.846 1.00 61.12 250 HIS A CA 1
ATOM 2000 C C . HIS A 1 250 ? 18.472 15.417 2.694 1.00 61.12 250 HIS A C 1
ATOM 2002 O O . HIS A 1 250 ? 17.252 15.271 2.731 1.00 61.12 250 HIS A O 1
ATOM 2008 N N . THR A 1 251 ? 19.185 14.989 1.660 1.00 59.69 251 THR A N 1
ATOM 2009 C CA . THR A 1 251 ? 18.616 14.191 0.575 1.00 59.69 251 THR A CA 1
ATOM 2010 C C . THR A 1 251 ? 18.595 12.720 0.990 1.00 59.69 251 THR A C 1
ATOM 2012 O O . THR A 1 251 ? 19.629 12.118 1.266 1.00 59.69 251 THR A O 1
ATOM 2015 N N . PHE A 1 252 ? 17.400 12.135 1.077 1.00 63.00 252 PHE A N 1
ATOM 2016 C CA . PHE A 1 252 ? 17.244 10.693 1.275 1.00 63.00 252 PHE A CA 1
ATOM 2017 C C . PHE A 1 252 ? 17.139 10.005 -0.077 1.00 63.00 252 PHE A C 1
ATOM 2019 O O . PHE A 1 252 ? 16.459 10.502 -0.979 1.00 63.00 252 PHE A O 1
ATOM 2026 N N . ASP A 1 253 ? 17.800 8.859 -0.206 1.00 66.38 253 ASP A N 1
ATOM 2027 C CA . ASP A 1 253 ? 17.757 8.076 -1.432 1.00 66.38 253 ASP A CA 1
ATOM 2028 C C . ASP A 1 253 ? 16.333 7.563 -1.710 1.00 66.38 253 ASP A C 1
ATOM 2030 O O . ASP A 1 253 ? 15.576 7.219 -0.795 1.00 66.38 253 ASP A O 1
ATOM 2034 N N . ARG A 1 254 ? 15.966 7.491 -2.993 1.00 64.25 254 ARG A N 1
ATOM 2035 C CA . ARG A 1 254 ? 14.664 6.999 -3.472 1.00 64.25 254 ARG A CA 1
ATOM 2036 C C . ARG A 1 254 ? 14.400 5.568 -3.012 1.00 64.25 254 ARG A C 1
ATOM 2038 O O . ARG A 1 254 ? 13.244 5.190 -2.820 1.00 64.25 254 ARG A O 1
ATOM 2045 N N . GLU A 1 255 ? 15.460 4.797 -2.783 1.00 68.06 255 GLU A N 1
ATOM 2046 C CA . GLU A 1 255 ? 15.371 3.460 -2.207 1.00 68.06 255 GLU A CA 1
ATOM 2047 C C . GLU A 1 255 ? 14.707 3.461 -0.828 1.00 68.06 255 GLU A C 1
ATOM 2049 O O . GLU A 1 255 ? 13.819 2.645 -0.587 1.00 68.06 255 GLU A O 1
ATOM 2054 N N . VAL A 1 256 ? 15.055 4.401 0.057 1.00 69.38 256 VAL A N 1
ATOM 2055 C CA . VAL A 1 256 ? 14.500 4.466 1.421 1.00 69.38 256 VAL A CA 1
ATOM 2056 C C . VAL A 1 256 ? 12.982 4.631 1.377 1.00 69.38 256 VAL A C 1
ATOM 2058 O O . VAL A 1 256 ? 12.254 3.915 2.064 1.00 69.38 256 VAL A O 1
ATOM 2061 N N . TYR A 1 257 ? 12.487 5.519 0.515 1.00 65.12 257 TYR A N 1
ATOM 2062 C CA . TYR A 1 257 ? 11.051 5.730 0.334 1.00 65.12 257 TYR A CA 1
ATOM 2063 C C . TYR A 1 257 ? 10.348 4.486 -0.215 1.00 65.12 257 TYR A C 1
ATOM 2065 O O . TYR A 1 257 ? 9.283 4.117 0.282 1.00 65.12 257 TYR A O 1
ATOM 2073 N N . ALA A 1 258 ? 10.957 3.802 -1.190 1.00 65.94 258 ALA A N 1
ATOM 2074 C CA . ALA A 1 258 ? 10.423 2.556 -1.731 1.00 65.94 258 ALA A CA 1
ATOM 2075 C C . ALA A 1 258 ? 10.343 1.458 -0.656 1.00 65.94 258 ALA A C 1
ATOM 2077 O O . ALA A 1 258 ? 9.333 0.762 -0.558 1.00 65.94 258 ALA A O 1
ATOM 2078 N N . TRP A 1 259 ? 11.362 1.334 0.198 1.00 69.06 259 TRP A N 1
ATOM 2079 C CA . TRP A 1 259 ? 11.362 0.380 1.308 1.00 69.06 259 TRP A CA 1
ATOM 2080 C C . TRP A 1 259 ? 10.290 0.703 2.353 1.00 69.06 259 TRP A C 1
ATOM 2082 O O . TRP A 1 259 ? 9.547 -0.186 2.765 1.00 69.06 259 TRP A O 1
ATOM 2092 N N . ILE A 1 260 ? 10.131 1.965 2.752 1.00 67.19 260 ILE A N 1
ATOM 2093 C CA . ILE A 1 260 ? 9.071 2.327 3.706 1.00 67.19 260 ILE A CA 1
ATOM 2094 C C . ILE A 1 260 ? 7.688 2.043 3.098 1.00 67.19 260 ILE A C 1
ATOM 2096 O O . ILE A 1 260 ? 6.824 1.486 3.779 1.00 67.19 260 ILE A O 1
ATOM 2100 N N . ALA A 1 261 ? 7.496 2.338 1.809 1.00 67.12 261 ALA A N 1
ATOM 2101 C CA . ALA A 1 261 ? 6.218 2.126 1.141 1.00 67.12 261 ALA A CA 1
ATOM 2102 C C . ALA A 1 261 ? 5.843 0.643 1.013 1.00 67.12 261 ALA A C 1
ATOM 2104 O O . ALA A 1 261 ? 4.697 0.268 1.252 1.00 67.12 261 ALA A O 1
ATOM 2105 N N . VAL A 1 262 ? 6.811 -0.196 0.633 1.00 67.75 262 VAL A N 1
ATOM 2106 C CA . VAL A 1 262 ? 6.594 -1.624 0.364 1.00 67.75 262 VAL A CA 1
ATOM 2107 C C . VAL A 1 262 ? 6.547 -2.449 1.653 1.00 67.75 262 VAL A C 1
ATOM 2109 O O . VAL A 1 262 ? 5.834 -3.449 1.704 1.00 67.75 262 VAL A O 1
ATOM 2112 N N . PHE A 1 263 ? 7.270 -2.041 2.701 1.00 71.06 263 PHE A N 1
ATOM 2113 C CA . PHE A 1 263 ? 7.427 -2.846 3.916 1.00 71.06 263 PHE A CA 1
ATOM 2114 C C . PHE A 1 263 ? 6.722 -2.248 5.127 1.00 71.06 263 PHE A C 1
ATOM 2116 O O . PHE A 1 263 ? 5.927 -2.929 5.767 1.00 71.06 263 PHE A O 1
ATOM 2123 N N . VAL A 1 264 ? 6.987 -0.988 5.467 1.00 71.38 264 VAL A N 1
ATOM 2124 C CA . VAL A 1 264 ? 6.551 -0.434 6.759 1.00 71.38 264 VAL A CA 1
ATOM 2125 C C . VAL A 1 264 ? 5.037 -0.249 6.805 1.00 71.38 264 VAL A C 1
ATOM 2127 O O . VAL A 1 264 ? 4.404 -0.675 7.773 1.00 71.38 264 VAL A O 1
ATOM 2130 N N . MET A 1 265 ? 4.441 0.336 5.761 1.00 70.31 265 MET A N 1
ATOM 2131 C CA . MET A 1 265 ? 2.989 0.555 5.752 1.00 70.31 265 MET A CA 1
ATOM 2132 C C . MET A 1 265 ? 2.197 -0.758 5.789 1.00 70.31 265 MET A C 1
ATOM 2134 O O . MET A 1 265 ? 1.307 -0.875 6.632 1.00 70.31 265 MET A O 1
ATOM 2138 N N . PRO A 1 266 ? 2.515 -1.779 4.971 1.00 74.31 266 PRO A N 1
ATOM 2139 C CA . PRO A 1 266 ? 1.703 -2.990 4.971 1.00 74.31 266 PRO A CA 1
ATOM 2140 C C . PRO A 1 266 ? 1.950 -3.902 6.178 1.00 74.31 266 PRO A C 1
ATOM 2142 O O . PRO A 1 266 ? 1.034 -4.594 6.623 1.00 74.31 266 PRO A O 1
ATOM 2145 N N . ILE A 1 267 ? 3.154 -3.881 6.765 1.00 79.81 267 ILE A N 1
ATOM 2146 C CA . ILE A 1 267 ? 3.429 -4.611 8.013 1.00 79.81 267 ILE A CA 1
ATOM 2147 C C . ILE A 1 267 ? 2.576 -4.062 9.159 1.00 79.81 267 ILE A C 1
ATOM 2149 O O . ILE A 1 267 ? 2.056 -4.845 9.953 1.00 79.81 267 ILE A O 1
ATOM 2153 N N . ASN A 1 268 ? 2.372 -2.743 9.232 1.00 85.06 268 ASN A N 1
ATOM 2154 C CA . ASN A 1 268 ? 1.485 -2.148 10.233 1.00 85.06 268 ASN A CA 1
ATOM 2155 C C . ASN A 1 268 ? 0.068 -2.750 10.154 1.00 85.06 268 ASN A C 1
ATOM 2157 O O . ASN A 1 268 ? -0.467 -3.229 11.155 1.00 85.06 268 ASN A O 1
ATOM 2161 N N . SER A 1 269 ? -0.491 -2.838 8.944 1.00 85.19 269 SER A N 1
ATOM 2162 C CA . SER A 1 269 ? -1.805 -3.445 8.688 1.00 85.19 269 SER A CA 1
ATOM 2163 C C . SER A 1 269 ? -1.877 -4.936 9.047 1.00 85.19 269 SER A C 1
ATOM 2165 O O . SER A 1 269 ? -2.915 -5.414 9.515 1.00 85.19 269 SER A O 1
ATOM 2167 N N . ALA A 1 270 ? -0.779 -5.681 8.882 1.00 88.12 270 ALA A N 1
ATOM 2168 C CA . ALA A 1 270 ? -0.690 -7.086 9.281 1.00 88.12 270 ALA A CA 1
ATOM 2169 C C . ALA A 1 270 ? -0.628 -7.279 10.810 1.00 88.12 270 ALA A C 1
ATOM 2171 O O . ALA A 1 270 ? -1.120 -8.282 11.332 1.00 88.12 270 ALA A O 1
ATOM 2172 N N . LEU A 1 271 ? -0.038 -6.328 11.542 1.00 88.81 271 LEU A N 1
ATOM 2173 C CA . LEU A 1 271 ? 0.128 -6.397 12.998 1.00 88.81 271 LEU A CA 1
ATOM 2174 C C . LEU A 1 271 ? -1.120 -5.944 13.772 1.00 88.81 271 LEU A C 1
ATOM 2176 O O . LEU A 1 271 ? -1.346 -6.397 14.897 1.00 88.81 271 LEU A O 1
ATOM 2180 N N . ASN A 1 272 ? -1.968 -5.100 13.180 1.00 89.69 272 ASN A N 1
ATOM 2181 C CA . ASN A 1 272 ? -3.158 -4.545 13.833 1.00 89.69 272 ASN A CA 1
ATOM 2182 C C . ASN A 1 272 ? -4.126 -5.598 14.425 1.00 89.69 272 ASN A C 1
ATOM 2184 O O . ASN A 1 272 ? -4.561 -5.419 15.572 1.00 89.69 272 ASN A O 1
ATOM 2188 N N . PRO A 1 273 ? -4.437 -6.729 13.756 1.00 87.50 273 PRO A N 1
ATOM 2189 C CA . PRO A 1 273 ? -5.192 -7.831 14.360 1.00 87.50 273 PRO A CA 1
ATOM 2190 C C . PRO A 1 273 ? -4.595 -8.350 15.676 1.00 87.50 273 PRO A C 1
ATOM 2192 O O . PRO A 1 273 ? -5.330 -8.583 16.645 1.00 87.50 273 PRO A O 1
ATOM 2195 N N . ILE A 1 274 ? -3.267 -8.493 15.722 1.00 86.56 274 ILE A N 1
ATOM 2196 C CA . ILE A 1 274 ? -2.524 -9.000 16.882 1.00 86.56 274 ILE A CA 1
ATOM 2197 C C . ILE A 1 274 ? -2.589 -7.986 18.022 1.00 86.56 274 ILE A C 1
ATOM 2199 O O . ILE A 1 274 ? -2.897 -8.352 19.151 1.00 86.56 274 ILE A O 1
ATOM 2203 N N . ILE A 1 275 ? -2.373 -6.707 17.725 1.00 87.88 275 ILE A N 1
ATOM 2204 C CA . ILE A 1 275 ? -2.336 -5.645 18.736 1.00 87.88 275 ILE A CA 1
ATOM 2205 C C . ILE A 1 275 ? -3.732 -5.394 19.328 1.00 87.88 275 ILE A C 1
ATOM 2207 O O . ILE A 1 275 ? -3.898 -5.333 20.546 1.00 87.88 275 ILE A O 1
ATOM 2211 N N . TYR A 1 276 ? -4.757 -5.259 18.481 1.00 86.69 276 TYR A N 1
ATOM 2212 C CA . TYR A 1 276 ? -6.058 -4.727 18.903 1.00 86.69 276 TYR A CA 1
ATOM 2213 C C . TYR A 1 276 ? -7.156 -5.775 19.114 1.00 86.69 276 TYR A C 1
ATOM 2215 O O . TYR A 1 276 ? -8.215 -5.445 19.658 1.00 86.69 276 TYR A O 1
ATOM 2223 N N . THR A 1 277 ? -6.970 -7.023 18.673 1.00 82.69 277 THR A N 1
ATOM 2224 C CA . THR A 1 277 ? -8.044 -8.032 18.734 1.00 82.69 277 THR A CA 1
ATOM 2225 C C . THR A 1 277 ? -7.646 -9.307 19.469 1.00 82.69 277 THR A C 1
ATOM 2227 O O . THR A 1 277 ? -8.439 -9.778 20.287 1.00 82.69 277 THR A O 1
ATOM 2230 N N . VAL A 1 278 ? -6.437 -9.836 19.258 1.00 83.56 278 VAL A N 1
ATOM 2231 C CA . VAL A 1 278 ? -5.991 -11.091 19.895 1.00 83.56 278 VAL A CA 1
ATOM 2232 C C . VAL A 1 278 ? -6.093 -11.066 21.433 1.00 83.56 278 VAL A C 1
ATOM 2234 O O . VAL A 1 278 ? -6.698 -11.993 21.978 1.00 83.56 278 VAL A O 1
ATOM 2237 N N . PRO A 1 279 ? -5.647 -10.017 22.161 1.00 83.44 279 PRO A N 1
ATOM 2238 C CA . PRO A 1 279 ? -5.762 -9.976 23.622 1.00 83.44 279 PRO A CA 1
ATOM 2239 C C . PRO A 1 279 ? -7.206 -10.105 24.123 1.00 83.44 279 PRO A C 1
ATOM 2241 O O . PRO A 1 279 ? -7.465 -10.764 25.128 1.00 83.44 279 PRO A O 1
ATOM 2244 N N . ILE A 1 280 ? -8.163 -9.519 23.397 1.00 80.38 280 ILE A N 1
ATOM 2245 C CA . ILE A 1 280 ? -9.588 -9.539 23.757 1.00 80.38 280 ILE A CA 1
ATOM 2246 C C . ILE A 1 280 ? -10.183 -10.934 23.543 1.00 80.38 280 ILE A C 1
ATOM 2248 O O . ILE A 1 280 ? -10.989 -11.387 24.357 1.00 80.38 280 ILE A O 1
ATOM 2252 N N . ILE A 1 281 ? -9.809 -11.609 22.450 1.00 79.25 281 ILE A N 1
ATOM 2253 C CA . ILE A 1 281 ? -10.243 -12.986 22.175 1.00 79.25 281 ILE A CA 1
ATOM 2254 C C . ILE A 1 281 ? -9.707 -13.915 23.264 1.00 79.25 281 ILE A C 1
ATOM 2256 O O . ILE A 1 281 ? -10.491 -14.631 23.882 1.00 79.25 281 ILE A O 1
ATOM 2260 N N . ILE A 1 282 ? -8.404 -13.840 23.557 1.00 80.81 282 ILE A N 1
ATOM 2261 C CA . ILE A 1 282 ? -7.760 -14.667 24.585 1.00 80.81 282 ILE A CA 1
ATOM 2262 C C . ILE A 1 282 ? -8.426 -14.451 25.945 1.00 80.81 282 ILE A C 1
ATOM 2264 O O . ILE A 1 282 ? -8.806 -15.420 26.595 1.00 80.81 282 ILE A O 1
ATOM 2268 N N . GLN A 1 283 ? -8.639 -13.199 26.364 1.00 79.62 283 GLN A N 1
ATOM 2269 C CA . GLN A 1 283 ? -9.316 -12.908 27.631 1.00 79.62 283 GLN A CA 1
ATOM 2270 C C . GLN A 1 283 ? -10.728 -13.497 27.690 1.00 79.62 283 GLN A C 1
ATOM 2272 O O . GLN A 1 283 ? -11.105 -14.068 28.711 1.00 79.62 283 GLN A O 1
ATOM 2277 N N . LYS A 1 284 ? -11.510 -13.399 26.609 1.00 77.38 284 LYS A N 1
ATOM 2278 C CA . LYS A 1 284 ? -12.852 -13.993 26.570 1.00 77.38 284 LYS A CA 1
ATOM 2279 C C . LYS A 1 284 ? -12.821 -15.520 26.619 1.00 77.38 284 LYS A C 1
ATOM 2281 O O . LYS A 1 284 ? -13.595 -16.088 27.383 1.00 77.38 284 LYS A O 1
ATOM 2286 N N . CYS A 1 285 ? -11.925 -16.168 25.874 1.00 75.38 285 CYS A N 1
ATOM 2287 C CA . CYS A 1 285 ? -11.745 -17.620 25.935 1.00 75.38 285 CYS A CA 1
ATOM 2288 C C . CYS A 1 285 ? -11.335 -18.071 27.343 1.00 75.38 285 CYS A C 1
ATOM 2290 O O . CYS A 1 285 ? -11.924 -18.999 27.885 1.00 75.38 285 CYS A O 1
ATOM 2292 N N . LEU A 1 286 ? -10.388 -17.373 27.979 1.00 76.31 286 LEU A N 1
ATOM 2293 C CA . LEU A 1 286 ? -9.962 -17.675 29.348 1.00 76.31 286 LEU A CA 1
ATOM 2294 C C . LEU A 1 286 ? -11.091 -17.492 30.372 1.00 76.31 286 LEU A C 1
ATOM 2296 O O . LEU A 1 286 ? -11.188 -18.284 31.305 1.00 76.31 286 LEU A O 1
ATOM 2300 N N . MET A 1 287 ? -11.954 -16.482 30.212 1.00 73.12 287 MET A N 1
ATOM 2301 C CA . MET A 1 287 ? -13.111 -16.305 31.098 1.00 73.12 287 MET A CA 1
ATOM 2302 C C . MET A 1 287 ? -14.193 -17.370 30.890 1.00 73.12 287 MET A C 1
ATOM 2304 O O . MET A 1 287 ? -14.842 -17.741 31.858 1.00 73.12 287 MET A O 1
ATOM 2308 N N . GLN A 1 288 ? -14.366 -17.888 29.671 1.00 70.62 288 GLN A N 1
ATOM 2309 C CA . GLN A 1 288 ? -15.289 -19.000 29.408 1.00 70.62 288 GLN A CA 1
ATOM 2310 C C . GLN A 1 288 ? -14.788 -20.342 29.958 1.00 70.62 288 GLN A C 1
ATOM 2312 O O . GLN A 1 288 ? -15.609 -21.179 30.292 1.00 70.62 288 GLN A O 1
ATOM 2317 N N . ILE A 1 289 ? -13.471 -20.543 30.070 1.00 67.69 289 ILE A N 1
ATOM 2318 C CA . ILE A 1 289 ? -12.874 -21.761 30.654 1.00 67.69 289 ILE A CA 1
ATOM 2319 C C . ILE A 1 289 ? -12.927 -21.749 32.196 1.00 67.69 289 ILE A C 1
ATOM 2321 O O . ILE A 1 289 ? -12.834 -22.797 32.827 1.00 67.69 289 ILE A O 1
ATOM 2325 N N . ARG A 1 290 ? -13.040 -20.568 32.822 1.00 62.06 290 ARG A N 1
ATOM 2326 C CA . ARG A 1 290 ? -13.094 -20.406 34.290 1.00 62.06 290 ARG A CA 1
ATOM 2327 C C . ARG A 1 290 ? -14.510 -20.478 34.887 1.00 62.06 290 ARG A C 1
ATOM 2329 O O . ARG A 1 290 ? -14.630 -20.340 36.104 1.00 62.06 290 ARG A O 1
ATOM 2336 N N . LEU A 1 291 ? -15.542 -20.643 34.060 1.00 49.06 291 LEU A N 1
ATOM 2337 C CA . LEU A 1 291 ? -16.943 -20.852 34.450 1.00 49.06 291 LEU A CA 1
ATOM 2338 C C . LEU A 1 291 ? -17.319 -22.318 34.234 1.00 49.06 291 LEU A C 1
ATOM 2340 O O . LEU A 1 291 ? -18.105 -22.827 35.059 1.00 49.06 291 LEU A O 1
#

pLDDT: mean 82.34, std 15.66, range [34.25, 97.88]

Organism: Biomphalaria glabrata (NCBI:txid6526)

Radius of gyration: 24.76 Å; chains: 1; bounding box: 54×43×87 Å

Secondary structure (DSSP, 8-state):
-PPPS-EEEEEEEETT---S---TTTTTTEEEEEEEEESSGGGGSTTTS-TTS-GGGEE-PPPSS--SS-SS--HHHHHHHHHHHHHHHHHHHHHHHIIIII-GGGGGSHHHHHHHHHHHHHHHHHHHHHHHHHHHHHTTTTHHHHHHHHHHSHHHHHHHHHHHHHHHHHHHHHHHHHHHHHHHHH-TTSSS---HHHHHHHHHHHHHHHHHHHHHHHH-TT-TTTTTTTHHHHH-HHHHHHHHHHHTT-PPPHHHHHHIIIIIHHHHHHHHHHHHTHHHHHHHHHHHHT-

Sequence (291 aa):
MGIPEYFTLETLYLENVEMTNIKENFFRGLTIKSELRASNYKLCCPQILNPNISVDKCHAPVDVISSCKHLVGDILKRITIWTVGLITVVGNGIVLVYRIGWNREIFKKAYGLFVSGLAVSDFIMGVYLLLIAAVDSQYKDIYVLEDVKWRHSVLCQFAGFLSTISSETSTFFICLITIDRFLTITFPFGQHKFTKTGKIFSFTLVWFFGFLLALIPITSTELNIYSSNVLYFMCWFPVGILGFLSLNGHTFDREVYAWIAVFVMPINSALNPIIYTVPIIIQKCLMQIRL